Protein AF-A0A1G9GNZ3-F1 (afdb_monomer_lite)

Foldseek 3Di:
DDDDDDDDDDDDDPVVVVVVVVVVVVVVVCQCVFFACPPPDQAEQVRLFGQVLLCLQDPDGAHKYWDDHWDADPVALQFIKTKIWGDHPDPPDDIWIKIKGKDFDQLCPCCDPDPDDHNLQWWAAQDQFGKIFHQFKIKTWADPLCADLQFTMMMMMGGDGRGDRQSVQQRRQSSSQSSCVSRVRHDPDRRDRHPDTDHRFDKDQDDDCDALNFHPQAAPCSPPSRPWIKRWDDDRVFKTWMDTPQFKIKIKGLPVRSVSRNCSHPQFAFEPDALNFGWTGNYLAWTWGQQPNGTMTIHMDGGPVLVVCPPPPRRDDPSVSSSSCCVRVSVVVRRDRD

Radius of gyration: 26.98 Å; chains: 1; bounding box: 54×52×106 Å

Organism: NCBI:txid417292

Secondary structure (DSSP, 8-state):
----------PPPHHHHHHHHHHHHHHHHHHHHHHSSTTS-SEEGGGTEEHHHHHTT-SS--EEEESS--EE-SS-TT-EEEEEEEE--STTPPPEEEEEEEEE--TTGGGSBTTBS-GGG-EE--SSS-EEE-SSEEEEEPPGGG-BTTB-EEEEEEPPTT--HHHHHHHHHHHHHHHHHHTT---SS-----S--PPPPPPEE--TTEETTEET---TT-TTGGG-EEEE----SSEEEEEETTTEEEEEE--HHHHHHHHTSTT-EEEEEETTEEEEEEETTEEEEEETTEEEEEEEEE-HHHHHHTTSTTPPPHHHHHHHHHHHHHHHTT----

Sequence (338 aa):
MTNSSGRPRRRPGPKIIAPALAVVIAAVGAHLWLNTNLFAKDSVCGGMVPTASADAVFTASGRVTDGVALDASSSDRLDFTCTVDSSSFLPGSETESLRISADRERGDVAFMEGRWPSPARMSYFADGATGAVGADHGWVLLPEACTTQDGPAIVEAYAPEGSDPKKVARLLTEVANKAAQQADCASGKALTAPDSLVAAPKPQPVTGDEICGLQGLRFPGQKGQSKISEWIQDRSEHTWSCEVEEHAVFSVTQEPHLIAAMQASPAYEPQPQVAGHKVSGFDSQHVVADCSGTPTYFSMEIGQKYHDAMGQPGTPRSNAMFENFVDVAGQRFGCASR

Structure (mmCIF, N/CA/C/O backbone):
data_AF-A0A1G9GNZ3-F1
#
_entry.id   AF-A0A1G9GNZ3-F1
#
loop_
_atom_site.group_PDB
_atom_site.id
_atom_site.type_symbol
_atom_site.label_atom_id
_atom_site.label_alt_id
_atom_site.label_comp_id
_atom_site.label_asym_id
_atom_site.label_entity_id
_atom_site.label_seq_id
_atom_site.pdbx_PDB_ins_code
_atom_site.Cartn_x
_atom_site.Cartn_y
_atom_site.Cartn_z
_atom_site.occupancy
_atom_site.B_iso_or_equiv
_atom_site.auth_seq_id
_atom_site.auth_comp_id
_atom_site.auth_asym_id
_atom_site.auth_atom_id
_atom_site.pdbx_PDB_model_num
ATOM 1 N N . MET A 1 1 ? 0.477 30.552 -78.010 1.00 42.50 1 MET A N 1
ATOM 2 C CA . MET A 1 1 ? 1.659 29.668 -78.097 1.00 42.50 1 MET A CA 1
ATOM 3 C C . MET A 1 1 ? 2.659 30.111 -77.038 1.00 42.50 1 MET A C 1
ATOM 5 O O . MET A 1 1 ? 3.333 31.110 -77.234 1.00 42.50 1 MET A O 1
ATOM 9 N N . THR A 1 2 ? 2.698 29.434 -75.892 1.00 45.00 2 THR A N 1
ATOM 10 C CA . THR A 1 2 ? 3.656 29.674 -74.800 1.00 45.00 2 THR A CA 1
ATOM 11 C C . THR A 1 2 ? 4.430 28.377 -74.579 1.00 45.00 2 THR A C 1
ATOM 13 O O . THR A 1 2 ? 3.876 27.384 -74.118 1.00 45.00 2 THR A O 1
ATOM 16 N N . ASN A 1 3 ? 5.699 28.363 -74.992 1.00 47.69 3 ASN A N 1
ATOM 17 C CA . ASN A 1 3 ? 6.583 27.206 -74.854 1.00 47.69 3 ASN A CA 1
ATOM 18 C C . ASN A 1 3 ? 7.125 27.135 -73.422 1.00 47.69 3 ASN A C 1
ATOM 20 O O . ASN A 1 3 ? 7.942 27.960 -73.019 1.00 47.69 3 ASN A O 1
ATOM 24 N N . SER A 1 4 ? 6.679 26.125 -72.675 1.00 49.72 4 SER A N 1
ATOM 25 C CA . SER A 1 4 ? 7.225 25.772 -71.364 1.00 49.72 4 SER A CA 1
ATOM 26 C C . SER A 1 4 ? 8.541 25.010 -71.545 1.00 49.72 4 SER A C 1
ATOM 28 O O . SER A 1 4 ? 8.555 23.873 -72.015 1.00 49.72 4 SER A O 1
ATOM 30 N N . SER A 1 5 ? 9.662 25.633 -71.188 1.00 56.72 5 SER A N 1
ATOM 31 C CA . SER A 1 5 ? 10.991 25.020 -71.199 1.00 56.72 5 SER A CA 1
ATOM 32 C C . SER A 1 5 ? 11.196 24.147 -69.954 1.00 56.72 5 SER A C 1
ATOM 34 O O . SER A 1 5 ? 11.491 24.619 -68.857 1.00 56.72 5 SER A O 1
ATOM 36 N N . GLY A 1 6 ? 11.040 22.832 -70.117 1.00 52.81 6 GLY A N 1
ATOM 37 C CA . GLY A 1 6 ? 11.357 21.851 -69.079 1.00 52.81 6 GLY A CA 1
ATOM 38 C C . GLY A 1 6 ? 12.869 21.730 -68.866 1.00 52.81 6 GLY A C 1
ATOM 39 O O . GLY A 1 6 ? 13.579 21.205 -69.720 1.00 52.81 6 GLY A O 1
ATOM 40 N N . ARG A 1 7 ? 13.380 22.193 -67.717 1.00 60.00 7 ARG A N 1
ATOM 41 C CA . ARG A 1 7 ? 14.764 21.916 -67.291 1.00 60.00 7 ARG A CA 1
ATOM 42 C C . ARG A 1 7 ? 14.920 20.425 -66.945 1.00 60.00 7 ARG A C 1
ATOM 44 O O . ARG A 1 7 ? 14.124 19.911 -66.157 1.00 60.00 7 ARG A O 1
ATOM 51 N N . PRO A 1 8 ? 15.958 19.731 -67.446 1.00 54.12 8 PRO A N 1
ATOM 52 C CA . PRO A 1 8 ? 16.208 18.339 -67.093 1.00 54.12 8 PRO A CA 1
ATOM 53 C C . PRO A 1 8 ? 16.628 18.244 -65.619 1.00 54.12 8 PRO A C 1
ATOM 55 O O . PRO A 1 8 ? 17.669 18.768 -65.218 1.00 54.12 8 PRO A O 1
ATOM 58 N N . ARG A 1 9 ? 15.820 17.564 -64.795 1.00 57.47 9 ARG A N 1
ATOM 59 C CA . ARG A 1 9 ? 16.192 17.194 -63.421 1.00 57.47 9 ARG A CA 1
ATOM 60 C C . ARG A 1 9 ? 17.386 16.235 -63.482 1.00 57.47 9 ARG A C 1
ATOM 62 O O . ARG A 1 9 ? 17.218 15.053 -63.778 1.00 57.47 9 ARG A O 1
ATOM 69 N N . ARG A 1 10 ? 18.595 16.738 -63.205 1.00 59.00 10 ARG A N 1
ATOM 70 C CA . ARG A 1 10 ? 19.780 15.903 -62.956 1.00 59.00 10 ARG A CA 1
ATOM 71 C C . ARG A 1 10 ? 19.470 14.979 -61.778 1.00 59.00 10 ARG A C 1
ATOM 73 O O . ARG A 1 10 ? 19.290 15.451 -60.659 1.00 59.00 10 ARG A O 1
ATOM 80 N N . ARG A 1 11 ? 19.384 13.673 -62.036 1.00 57.75 11 ARG A N 1
ATOM 81 C CA . ARG A 1 11 ? 19.283 12.666 -60.975 1.00 57.75 11 ARG A CA 1
ATOM 82 C C . ARG A 1 11 ? 20.589 12.695 -60.168 1.00 57.75 11 ARG A C 1
ATOM 84 O O . ARG A 1 11 ? 21.655 12.649 -60.787 1.00 57.75 11 ARG A O 1
ATOM 91 N N . PRO A 1 12 ? 20.540 12.809 -58.831 1.00 56.34 12 PRO A N 1
ATOM 92 C CA . PRO A 1 12 ? 21.742 12.746 -58.012 1.00 56.34 12 PRO A CA 1
ATOM 93 C C . PRO A 1 12 ? 22.428 11.393 -58.230 1.00 56.34 12 PRO A C 1
ATOM 95 O O . PRO A 1 12 ? 21.781 10.347 -58.228 1.00 56.34 12 PRO A O 1
ATOM 98 N N . GLY A 1 13 ? 23.737 11.421 -58.483 1.00 55.12 13 GLY A N 1
ATOM 99 C CA . GLY A 1 13 ? 24.521 10.205 -58.672 1.00 55.12 13 GLY A CA 1
ATOM 100 C C . GLY A 1 13 ? 24.608 9.381 -57.377 1.00 55.12 13 GLY A C 1
ATOM 101 O O . GLY A 1 13 ? 24.533 9.949 -56.284 1.00 55.12 13 GLY A O 1
ATOM 102 N N . PRO A 1 14 ? 24.837 8.059 -57.471 1.00 62.28 14 PRO A N 1
ATOM 103 C CA . PRO A 1 14 ? 24.849 7.136 -56.327 1.00 62.28 14 PRO A CA 1
ATOM 104 C C . PRO A 1 14 ? 25.851 7.510 -55.216 1.00 62.28 14 PRO A C 1
ATOM 106 O O . PRO A 1 14 ? 25.668 7.119 -54.068 1.00 62.28 14 PRO A O 1
ATOM 109 N N . LYS A 1 15 ? 26.860 8.339 -55.522 1.00 64.62 15 LYS A N 1
ATOM 110 C CA . LYS A 1 15 ? 27.851 8.847 -54.557 1.00 64.62 15 LYS A CA 1
ATOM 111 C C . LYS A 1 15 ? 27.283 9.818 -53.507 1.00 64.62 15 LYS A C 1
ATOM 113 O O . LYS A 1 15 ? 27.903 9.985 -52.468 1.00 64.62 15 LYS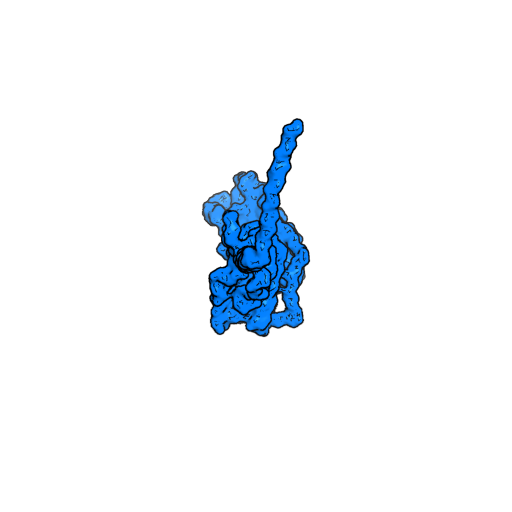 A O 1
ATOM 118 N N . ILE A 1 16 ? 26.132 10.448 -53.761 1.00 67.44 16 ILE A N 1
ATOM 119 C CA . ILE A 1 16 ? 25.475 11.372 -52.809 1.00 67.44 16 ILE A CA 1
ATOM 120 C C . ILE A 1 16 ? 24.407 10.644 -51.980 1.00 67.44 16 ILE A C 1
ATOM 122 O O . ILE A 1 16 ? 24.144 11.005 -50.837 1.00 67.44 16 ILE A O 1
ATOM 126 N N . ILE A 1 17 ? 23.820 9.582 -52.534 1.00 73.25 17 ILE A N 1
ATOM 127 C CA . ILE A 1 17 ? 22.711 8.851 -51.909 1.00 73.25 17 ILE A CA 1
ATOM 128 C C . ILE A 1 17 ? 23.196 8.046 -50.694 1.00 73.25 17 ILE A C 1
ATOM 130 O O . ILE A 1 17 ? 22.550 8.068 -49.652 1.00 73.25 17 ILE A O 1
ATOM 134 N N . ALA A 1 18 ? 24.351 7.383 -50.800 1.00 75.69 18 ALA A N 1
ATOM 135 C CA . ALA A 1 18 ? 24.897 6.551 -49.726 1.00 75.69 18 ALA A CA 1
ATOM 136 C C . ALA A 1 18 ? 25.193 7.306 -48.405 1.00 75.69 18 ALA A C 1
ATOM 138 O O . ALA A 1 18 ? 24.704 6.860 -47.367 1.00 75.69 18 ALA A O 1
ATOM 139 N N . PRO A 1 19 ? 25.928 8.441 -48.385 1.00 79.69 19 PRO A N 1
ATOM 140 C CA . PRO A 1 19 ? 26.195 9.159 -47.135 1.00 79.69 19 PRO A CA 1
ATOM 141 C C . PRO A 1 19 ? 24.929 9.778 -46.532 1.00 79.69 19 PRO A C 1
ATOM 143 O O . PRO A 1 19 ? 24.764 9.759 -45.317 1.00 79.69 19 PRO A O 1
ATOM 146 N N . ALA A 1 20 ? 24.005 10.273 -47.364 1.00 81.88 20 ALA A N 1
ATOM 147 C CA . ALA A 1 20 ? 22.730 10.802 -46.887 1.00 81.88 20 ALA A CA 1
ATOM 148 C C . ALA A 1 20 ? 21.889 9.713 -46.199 1.00 81.88 20 ALA A C 1
ATOM 150 O O . ALA A 1 20 ? 21.352 9.943 -45.119 1.00 81.88 20 ALA A O 1
ATOM 151 N N . LEU A 1 21 ? 21.831 8.511 -46.781 1.00 88.12 21 LEU A N 1
ATOM 152 C CA . LEU A 1 21 ? 21.140 7.373 -46.178 1.00 88.12 21 LEU A CA 1
ATOM 153 C C . LEU A 1 21 ? 21.786 6.948 -44.851 1.00 88.12 21 LEU A C 1
ATOM 155 O O . LEU A 1 21 ? 21.071 6.695 -43.887 1.00 88.12 21 LEU A O 1
ATOM 159 N N . ALA A 1 22 ? 23.120 6.916 -44.778 1.00 88.12 22 ALA A N 1
ATOM 160 C CA . ALA A 1 22 ? 23.834 6.584 -43.546 1.00 88.12 22 ALA A CA 1
ATOM 161 C C . ALA A 1 22 ? 23.526 7.575 -42.411 1.00 88.12 22 ALA A C 1
ATOM 163 O O . ALA A 1 22 ? 23.278 7.154 -41.284 1.00 88.12 22 ALA A O 1
ATOM 164 N N . VAL A 1 23 ? 23.473 8.878 -42.711 1.00 90.00 23 VAL A N 1
ATOM 165 C CA . VAL A 1 23 ? 23.092 9.910 -41.733 1.00 90.00 23 VAL A CA 1
ATOM 166 C C . VAL A 1 23 ? 21.649 9.729 -41.271 1.00 90.00 23 VAL A C 1
ATOM 168 O O . VAL A 1 23 ? 21.388 9.811 -40.076 1.00 90.00 23 VAL A O 1
ATOM 171 N N . VAL A 1 24 ? 20.716 9.440 -42.184 1.00 89.62 24 VAL A N 1
ATOM 172 C CA . VAL A 1 24 ? 19.313 9.183 -41.820 1.00 89.62 24 VAL A CA 1
ATOM 173 C C . VAL A 1 24 ? 19.199 7.958 -40.912 1.00 89.62 24 VAL A C 1
ATOM 175 O O . VAL A 1 24 ? 18.524 8.029 -39.892 1.00 89.62 24 VAL A O 1
ATOM 178 N N . ILE A 1 25 ? 19.893 6.860 -41.226 1.00 91.56 25 ILE A N 1
ATOM 179 C CA . ILE A 1 25 ? 19.897 5.652 -40.388 1.00 91.56 25 ILE A CA 1
ATOM 180 C C . ILE A 1 25 ? 20.493 5.949 -39.008 1.00 91.56 25 ILE A C 1
ATOM 182 O O . ILE A 1 25 ? 19.917 5.541 -38.005 1.00 91.56 25 ILE A O 1
ATOM 186 N N . ALA A 1 26 ? 21.604 6.687 -38.940 1.00 89.88 26 ALA A N 1
ATOM 187 C CA . ALA A 1 26 ? 22.215 7.074 -37.671 1.00 89.88 26 ALA A CA 1
ATOM 188 C C . ALA A 1 26 ? 21.291 7.980 -36.842 1.00 89.88 26 ALA A C 1
ATOM 190 O O . ALA A 1 26 ? 21.164 7.780 -35.639 1.00 89.88 26 ALA A O 1
ATOM 191 N N . ALA A 1 27 ? 20.607 8.933 -37.480 1.00 88.44 27 ALA A N 1
ATOM 192 C CA . ALA A 1 27 ? 19.661 9.822 -36.815 1.00 88.44 27 ALA A CA 1
ATOM 193 C C . ALA A 1 27 ? 18.430 9.065 -36.294 1.00 88.44 27 ALA A C 1
ATOM 195 O O . ALA A 1 27 ? 18.029 9.273 -35.153 1.00 88.44 27 ALA A O 1
ATOM 196 N N . VAL A 1 28 ? 17.864 8.150 -37.089 1.00 88.81 28 VAL A N 1
ATOM 197 C CA . VAL A 1 28 ? 16.753 7.286 -36.659 1.00 88.81 28 VAL A CA 1
ATOM 198 C C . VAL A 1 28 ? 17.202 6.349 -35.540 1.00 88.81 28 VAL A C 1
ATOM 200 O O . VAL A 1 28 ? 16.499 6.216 -34.547 1.00 88.81 28 VAL A O 1
ATOM 203 N N . GLY A 1 29 ? 18.385 5.745 -35.656 1.00 87.31 29 GLY A N 1
ATOM 204 C CA . GLY A 1 29 ? 18.953 4.883 -34.622 1.00 87.31 29 GLY A CA 1
ATOM 205 C C . GLY A 1 29 ? 19.183 5.627 -33.308 1.00 87.31 29 GLY A C 1
ATOM 206 O O . GLY A 1 29 ? 18.779 5.138 -32.259 1.00 87.31 29 GLY A O 1
ATOM 207 N N . ALA A 1 30 ? 19.751 6.835 -33.364 1.00 87.56 30 ALA A N 1
ATOM 208 C CA . ALA A 1 30 ? 19.915 7.696 -32.197 1.00 87.56 30 ALA A CA 1
ATOM 209 C C . ALA A 1 30 ? 18.562 8.108 -31.606 1.00 87.56 30 ALA A C 1
ATOM 211 O O . ALA A 1 30 ? 18.389 8.061 -30.395 1.00 87.56 30 ALA A O 1
ATOM 212 N N . HIS A 1 31 ? 17.582 8.454 -32.444 1.00 86.62 31 HIS A N 1
ATOM 213 C CA . HIS A 1 31 ? 16.241 8.797 -31.984 1.00 86.62 31 HIS A CA 1
ATOM 214 C C . HIS A 1 31 ? 15.562 7.618 -31.273 1.00 86.62 31 HIS A C 1
ATOM 216 O O . HIS A 1 31 ? 15.066 7.788 -30.164 1.00 86.62 31 HIS A O 1
ATOM 222 N N . LEU A 1 32 ? 15.602 6.417 -31.855 1.00 88.50 32 LEU A N 1
ATOM 223 C CA . LEU A 1 32 ? 15.064 5.210 -31.225 1.00 88.50 32 LEU A CA 1
ATOM 224 C C . LEU A 1 32 ? 15.811 4.875 -29.932 1.00 88.50 32 LEU A C 1
ATOM 226 O O . LEU A 1 32 ? 15.182 4.562 -28.930 1.00 88.50 32 LEU A O 1
ATOM 230 N N . TRP A 1 33 ? 17.138 4.980 -29.921 1.00 86.12 33 TRP A N 1
ATOM 231 C CA . TRP A 1 33 ? 17.938 4.689 -28.733 1.00 86.12 33 TRP A CA 1
ATOM 232 C C . TRP A 1 33 ? 17.686 5.666 -27.581 1.00 86.12 33 TRP A C 1
ATOM 234 O O . TRP A 1 33 ? 17.647 5.246 -26.430 1.00 86.12 33 TRP A O 1
ATOM 244 N N . LEU A 1 34 ? 17.515 6.955 -27.881 1.00 87.19 34 LEU A N 1
ATOM 245 C CA . LEU A 1 34 ? 17.346 8.002 -26.872 1.00 87.19 34 LEU A CA 1
ATOM 246 C C . LEU A 1 34 ? 15.914 8.126 -26.344 1.00 87.19 34 LEU A C 1
ATOM 248 O O . LEU A 1 34 ? 15.735 8.701 -25.279 1.00 87.19 34 LEU A O 1
ATOM 252 N N . ASN A 1 35 ? 14.911 7.630 -27.075 1.00 87.44 35 ASN A N 1
ATOM 253 C CA . ASN A 1 35 ? 13.497 7.838 -26.734 1.00 87.44 35 ASN A CA 1
ATOM 254 C C . ASN A 1 35 ? 12.713 6.530 -26.535 1.00 87.44 35 ASN A C 1
ATOM 256 O O . ASN A 1 35 ? 11.522 6.586 -26.252 1.00 87.44 35 ASN A O 1
ATOM 260 N N . THR A 1 36 ? 13.336 5.359 -26.722 1.00 89.19 36 THR A N 1
ATOM 261 C CA . THR A 1 36 ? 12.662 4.057 -26.585 1.00 89.19 36 THR A CA 1
ATOM 262 C C . THR A 1 36 ? 13.545 3.022 -25.893 1.00 89.19 36 THR A C 1
ATOM 264 O O . THR A 1 36 ? 14.770 3.151 -25.837 1.00 89.19 36 THR A O 1
ATOM 267 N N . ASN A 1 37 ? 12.922 1.929 -25.452 1.00 90.50 37 ASN A N 1
ATOM 268 C CA . ASN A 1 37 ? 13.595 0.804 -24.803 1.00 90.50 37 ASN A CA 1
ATOM 269 C C . ASN A 1 37 ? 14.187 -0.236 -25.780 1.00 90.50 37 ASN A C 1
ATOM 271 O O . ASN A 1 37 ? 14.619 -1.296 -25.341 1.00 90.50 37 ASN A O 1
ATOM 275 N N . LEU A 1 38 ? 14.268 0.044 -27.092 1.00 88.19 38 LEU A N 1
ATOM 276 C CA . LEU A 1 38 ? 14.691 -0.936 -28.116 1.00 88.19 38 LEU A CA 1
ATOM 277 C C . LEU A 1 38 ? 16.097 -1.531 -27.890 1.00 88.19 38 LEU A C 1
ATOM 279 O O . LEU A 1 38 ? 16.371 -2.650 -28.314 1.00 88.19 38 LEU A O 1
ATOM 283 N N . PHE A 1 39 ? 16.984 -0.788 -27.227 1.00 85.94 39 PHE A N 1
ATOM 284 C CA . PHE A 1 39 ? 18.328 -1.245 -26.848 1.00 85.94 39 PHE A CA 1
ATOM 285 C C . PHE A 1 39 ? 18.600 -1.042 -25.351 1.00 85.94 39 PHE A C 1
ATOM 287 O O . PHE A 1 39 ? 19.753 -0.889 -24.934 1.00 85.94 39 PHE A O 1
ATOM 294 N N . ALA A 1 40 ? 17.540 -0.940 -24.548 1.00 88.62 40 ALA A N 1
ATOM 295 C CA . ALA A 1 40 ? 17.668 -0.918 -23.100 1.00 88.62 40 ALA A CA 1
ATOM 296 C C . ALA A 1 40 ? 17.993 -2.326 -22.583 1.00 88.62 40 ALA A C 1
ATOM 298 O O . ALA A 1 40 ? 17.855 -3.321 -23.294 1.00 88.62 40 ALA A O 1
ATOM 299 N N . LYS A 1 41 ? 18.458 -2.407 -21.335 1.00 92.75 41 LYS A N 1
ATOM 300 C CA . LYS A 1 41 ? 18.520 -3.691 -20.633 1.00 92.75 41 LYS A CA 1
ATOM 301 C C . LYS A 1 41 ? 17.089 -4.191 -20.404 1.00 92.75 41 LYS A C 1
ATOM 303 O O . LYS A 1 41 ? 16.184 -3.376 -20.236 1.00 92.75 41 LYS A O 1
ATOM 308 N N . ASP A 1 42 ? 16.905 -5.503 -20.295 1.00 95.38 42 ASP A N 1
ATOM 309 C CA . ASP A 1 42 ? 15.598 -6.104 -19.973 1.00 95.38 42 ASP A CA 1
ATOM 310 C C . ASP A 1 42 ? 15.139 -5.812 -18.532 1.00 95.38 42 ASP A C 1
ATOM 312 O O . ASP A 1 42 ? 13.964 -5.965 -18.197 1.00 95.38 42 ASP A O 1
ATOM 316 N N . SER A 1 43 ? 16.065 -5.370 -17.678 1.00 95.44 43 SER A N 1
ATOM 317 C CA . SER A 1 43 ? 15.812 -5.001 -16.288 1.00 95.44 43 SER A CA 1
ATOM 318 C C . SER A 1 43 ? 16.718 -3.863 -15.813 1.00 95.44 43 SER A C 1
ATOM 320 O O . SER A 1 43 ? 17.876 -3.761 -16.237 1.00 95.44 43 SER A O 1
ATOM 322 N N . VAL A 1 44 ? 16.210 -3.095 -14.856 1.00 95.31 44 VAL A N 1
ATOM 323 C CA . VAL A 1 44 ? 16.890 -2.038 -14.091 1.00 95.31 44 VAL A CA 1
ATOM 324 C C . VAL A 1 44 ? 16.947 -2.427 -12.603 1.00 95.31 44 VAL A C 1
ATOM 326 O O . VAL A 1 44 ? 16.536 -3.531 -12.225 1.00 95.31 44 VAL A O 1
ATOM 329 N N . CYS A 1 45 ? 17.520 -1.576 -11.753 1.00 94.12 45 CYS A N 1
ATOM 330 C CA . CYS A 1 45 ? 17.672 -1.784 -10.311 1.00 94.12 45 CYS A CA 1
ATOM 331 C C . CYS A 1 45 ? 18.387 -3.094 -9.963 1.00 94.12 45 CYS A C 1
ATOM 333 O O . CYS A 1 45 ? 17.884 -3.915 -9.199 1.00 94.12 45 CYS A O 1
ATOM 335 N N . GLY A 1 46 ? 19.532 -3.353 -10.601 1.00 90.00 46 GLY A N 1
ATOM 336 C CA . GLY A 1 46 ? 20.295 -4.585 -10.365 1.00 90.00 46 GLY A CA 1
ATOM 337 C C . GLY A 1 46 ? 19.580 -5.874 -10.796 1.00 90.00 46 GLY A C 1
ATOM 338 O O . GLY A 1 46 ? 20.006 -6.954 -10.403 1.00 90.00 46 GLY A O 1
ATOM 339 N N . GLY A 1 47 ? 18.524 -5.783 -11.613 1.00 92.81 47 GLY A N 1
ATOM 340 C CA . GLY A 1 47 ? 17.744 -6.939 -12.068 1.00 92.81 47 GLY A CA 1
ATOM 341 C C . GLY A 1 47 ? 16.420 -7.150 -11.332 1.00 92.81 47 GLY A C 1
ATOM 342 O O . GLY A 1 47 ? 15.677 -8.067 -11.686 1.00 92.81 47 GLY A O 1
ATOM 343 N N . MET A 1 48 ? 16.113 -6.306 -10.343 1.00 94.00 48 MET A N 1
ATOM 344 C CA . MET A 1 48 ? 14.889 -6.401 -9.541 1.00 94.00 48 MET A CA 1
ATOM 345 C C . MET A 1 48 ? 13.648 -5.954 -10.307 1.00 94.00 48 MET A C 1
ATOM 347 O O . MET A 1 48 ? 12.563 -6.487 -10.090 1.00 94.00 48 MET A O 1
ATOM 351 N N . VAL A 1 49 ? 13.811 -4.993 -11.217 1.00 96.69 49 VAL A N 1
ATOM 352 C CA . VAL A 1 49 ? 12.698 -4.324 -11.886 1.00 96.69 49 VAL A CA 1
ATOM 353 C C . VAL A 1 49 ? 12.755 -4.613 -13.384 1.00 96.69 49 VAL A C 1
ATOM 355 O O . VAL A 1 49 ? 13.679 -4.145 -14.054 1.00 96.69 49 VAL A O 1
ATOM 358 N N . PRO A 1 50 ? 11.797 -5.370 -13.947 1.00 96.88 50 PRO A N 1
ATOM 359 C CA . PRO A 1 50 ? 11.707 -5.547 -15.391 1.00 96.88 50 PRO A CA 1
ATOM 360 C C . PRO A 1 50 ? 11.445 -4.207 -16.087 1.00 96.88 50 PRO A C 1
ATOM 362 O O . PRO A 1 50 ? 10.523 -3.477 -15.722 1.00 96.88 50 PRO A O 1
ATOM 365 N N . THR A 1 51 ? 12.219 -3.897 -17.127 1.00 96.69 51 THR A N 1
ATOM 366 C CA . THR A 1 51 ? 12.127 -2.621 -17.857 1.00 96.69 51 THR A CA 1
ATOM 367 C C . THR A 1 51 ? 10.738 -2.417 -18.454 1.00 96.69 51 THR A C 1
ATOM 369 O O . THR A 1 51 ? 10.190 -1.326 -18.369 1.00 96.69 51 THR A O 1
ATOM 372 N N . ALA A 1 52 ? 10.133 -3.478 -18.998 1.00 96.50 52 ALA A N 1
ATOM 373 C CA . ALA A 1 52 ? 8.781 -3.427 -19.559 1.00 96.50 52 ALA A CA 1
ATOM 374 C C . ALA A 1 52 ? 7.698 -3.136 -18.504 1.00 96.50 52 ALA A C 1
ATOM 376 O O . ALA A 1 52 ? 6.683 -2.518 -18.819 1.00 96.50 52 ALA A O 1
ATOM 377 N N . SER A 1 53 ? 7.903 -3.575 -17.261 1.00 97.25 53 SER A N 1
ATOM 378 C CA . SER A 1 53 ? 6.957 -3.349 -16.165 1.00 97.25 53 SER A CA 1
ATOM 379 C C . SER A 1 53 ? 7.076 -1.932 -15.616 1.00 97.25 53 SER A C 1
ATOM 381 O O . SER A 1 53 ? 6.052 -1.313 -15.348 1.00 97.25 53 SER A O 1
ATOM 383 N N . ALA A 1 54 ? 8.296 -1.391 -15.528 1.00 97.25 54 ALA A N 1
ATOM 384 C CA . ALA A 1 54 ? 8.509 0.021 -15.217 1.00 97.25 54 ALA A CA 1
ATOM 385 C C . ALA A 1 54 ? 7.944 0.940 -16.316 1.00 97.25 54 ALA A C 1
ATOM 387 O O . ALA A 1 54 ? 7.183 1.850 -16.011 1.00 97.25 54 ALA A O 1
ATOM 388 N N . ASP A 1 55 ? 8.235 0.654 -17.592 1.00 97.19 55 ASP A N 1
ATOM 389 C CA . ASP A 1 55 ? 7.709 1.393 -18.755 1.00 97.19 55 ASP A CA 1
ATOM 390 C C . ASP A 1 55 ? 6.177 1.478 -18.748 1.00 97.19 55 ASP A C 1
ATOM 392 O O . ASP A 1 55 ? 5.603 2.514 -19.059 1.00 97.19 55 ASP A O 1
ATOM 396 N N . ALA A 1 56 ? 5.505 0.401 -18.335 1.00 96.81 56 ALA A N 1
ATOM 397 C CA . ALA A 1 56 ? 4.050 0.350 -18.276 1.00 96.81 56 ALA A CA 1
ATOM 398 C C . ALA A 1 56 ? 3.426 1.153 -17.120 1.00 96.81 56 ALA A C 1
ATOM 400 O O . ALA A 1 56 ? 2.204 1.315 -17.116 1.00 96.81 56 ALA A O 1
ATOM 401 N N . VAL A 1 57 ? 4.218 1.578 -16.132 1.00 97.38 57 VAL A N 1
ATOM 402 C CA . VAL A 1 57 ? 3.762 2.422 -15.016 1.00 97.38 57 VAL A CA 1
ATOM 403 C C . VAL A 1 57 ? 3.841 3.902 -15.383 1.00 97.38 57 VAL A C 1
ATOM 405 O O . VAL A 1 57 ? 2.939 4.650 -15.021 1.00 97.38 57 VAL A O 1
ATOM 408 N N . PHE A 1 58 ? 4.869 4.305 -16.131 1.00 96.94 58 PHE A N 1
ATOM 409 C CA . PHE A 1 58 ? 5.038 5.683 -16.587 1.00 96.94 58 PHE A CA 1
ATOM 410 C C . PHE A 1 58 ? 3.871 6.149 -17.466 1.00 96.94 58 PHE A C 1
ATOM 412 O O . PHE A 1 58 ? 3.330 5.392 -18.277 1.00 96.94 58 PHE A O 1
ATOM 419 N N . THR A 1 59 ? 3.482 7.416 -17.313 1.00 94.19 59 THR A N 1
ATOM 420 C CA . THR A 1 59 ? 2.404 8.008 -18.120 1.00 94.19 59 THR A CA 1
ATOM 421 C C . THR A 1 59 ? 2.939 8.520 -19.453 1.00 94.19 59 THR A C 1
ATOM 423 O O . THR A 1 59 ? 2.236 8.498 -20.471 1.00 94.19 59 THR A O 1
ATOM 426 N N . ALA A 1 60 ? 4.209 8.929 -19.464 1.00 91.38 60 ALA A N 1
ATOM 427 C CA . ALA A 1 60 ? 4.917 9.375 -20.646 1.00 91.38 60 ALA A CA 1
ATOM 428 C C . ALA A 1 60 ? 5.814 8.268 -21.216 1.00 91.38 60 ALA A C 1
ATOM 430 O O . ALA A 1 60 ? 6.547 7.579 -20.506 1.00 91.38 60 ALA A O 1
ATOM 431 N N . SER A 1 61 ? 5.815 8.144 -22.545 1.00 88.31 61 SER A N 1
ATOM 432 C CA . SER A 1 61 ? 6.764 7.273 -23.234 1.00 88.31 61 SER A CA 1
ATOM 433 C C . SER A 1 61 ? 8.178 7.836 -23.128 1.00 88.31 61 SER A C 1
ATOM 435 O O . SER A 1 61 ? 8.408 9.001 -23.475 1.00 88.31 61 SER A O 1
ATOM 437 N N . GLY A 1 62 ? 9.133 6.990 -22.768 1.00 91.94 62 GLY A N 1
ATOM 438 C CA . GLY A 1 62 ? 10.531 7.371 -22.695 1.00 91.94 62 GLY A CA 1
ATOM 439 C C . GLY A 1 62 ? 11.453 6.166 -22.651 1.00 91.94 62 GLY A C 1
ATOM 440 O O . GLY A 1 62 ? 11.044 5.008 -22.736 1.00 91.94 62 GLY A O 1
ATOM 441 N N . ARG A 1 63 ? 12.744 6.455 -22.551 1.00 93.81 63 ARG A N 1
ATOM 442 C CA . ARG A 1 63 ? 13.756 5.457 -22.253 1.00 93.81 63 ARG A CA 1
ATOM 443 C C . ARG A 1 63 ? 13.813 5.254 -20.745 1.00 93.81 63 ARG A C 1
ATOM 445 O O . ARG A 1 63 ? 14.076 6.203 -20.009 1.00 93.81 63 ARG A O 1
ATOM 452 N N . VAL A 1 64 ? 13.650 4.004 -20.333 1.00 96.25 64 VAL A N 1
ATOM 453 C CA . VAL A 1 64 ? 13.748 3.562 -18.946 1.00 96.25 64 VAL A CA 1
ATOM 454 C C . VAL A 1 64 ? 15.209 3.303 -18.580 1.00 96.25 64 VAL A C 1
ATOM 456 O O . VAL A 1 64 ? 15.926 2.569 -19.273 1.00 96.25 64 VAL A O 1
ATOM 459 N N . THR A 1 65 ? 15.664 3.910 -17.488 1.00 94.12 65 THR A N 1
ATOM 460 C CA . THR A 1 65 ? 17.040 3.800 -16.984 1.00 94.12 65 THR A CA 1
ATOM 461 C C . THR A 1 65 ? 17.096 3.714 -15.462 1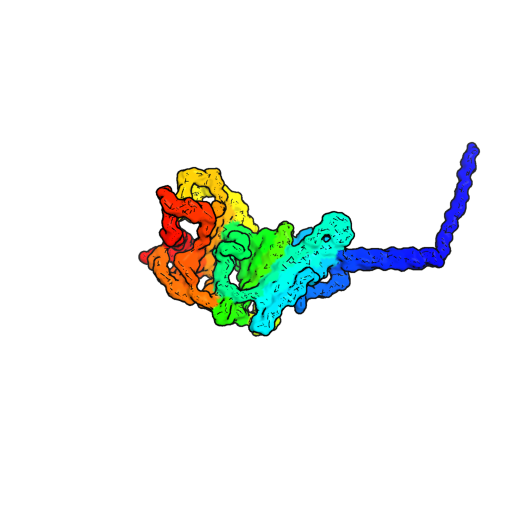.00 94.12 65 THR A C 1
ATOM 463 O O . THR A 1 65 ? 16.168 4.135 -14.777 1.00 94.12 65 THR A O 1
ATOM 466 N N . ASP A 1 66 ? 18.215 3.209 -14.934 1.00 91.19 66 ASP A N 1
ATOM 467 C CA . ASP A 1 66 ? 18.575 3.389 -13.524 1.00 91.19 66 ASP A CA 1
ATOM 468 C C . ASP A 1 66 ? 18.772 4.895 -13.259 1.00 91.19 66 ASP A C 1
ATOM 470 O O . ASP A 1 66 ? 19.654 5.504 -13.869 1.00 91.19 66 ASP A O 1
ATOM 474 N N . GLY A 1 67 ? 17.951 5.488 -12.391 1.00 81.00 67 GLY A N 1
ATOM 475 C CA . GLY A 1 67 ? 18.069 6.887 -11.978 1.00 81.00 67 GLY A CA 1
ATOM 476 C C . GLY A 1 67 ? 19.109 7.043 -10.873 1.00 81.00 67 GLY A C 1
ATOM 477 O O . GLY A 1 67 ? 20.249 7.450 -11.106 1.00 81.00 67 GLY A O 1
ATOM 478 N N . VAL A 1 68 ? 18.735 6.636 -9.658 1.00 79.69 68 VAL A N 1
ATOM 479 C CA . VAL A 1 68 ? 19.670 6.421 -8.544 1.00 79.69 68 VAL A CA 1
ATOM 480 C C . VAL A 1 68 ? 20.007 4.936 -8.502 1.00 79.69 68 VAL A C 1
ATOM 482 O O . VAL A 1 68 ? 19.112 4.093 -8.565 1.00 79.69 68 VAL A O 1
ATOM 485 N N . ALA A 1 69 ? 21.303 4.623 -8.427 1.00 77.00 69 ALA A N 1
ATOM 486 C CA . ALA A 1 69 ? 21.768 3.244 -8.348 1.00 77.00 69 ALA A CA 1
ATOM 487 C C . ALA A 1 69 ? 21.135 2.517 -7.154 1.00 77.00 69 ALA A C 1
ATOM 489 O O . ALA A 1 69 ? 20.877 3.135 -6.124 1.00 77.00 69 ALA A O 1
ATOM 490 N N . LEU A 1 70 ? 20.926 1.207 -7.310 1.00 84.56 70 LEU A N 1
ATOM 491 C CA . LEU A 1 70 ? 20.442 0.333 -6.246 1.00 84.56 70 LEU A CA 1
ATOM 492 C C . LEU A 1 70 ? 21.308 0.511 -4.993 1.00 84.56 70 LEU A C 1
ATOM 494 O O . LEU A 1 70 ? 22.490 0.158 -5.001 1.00 84.56 70 LEU A O 1
ATOM 498 N N . ASP A 1 71 ? 20.698 1.039 -3.942 1.00 87.06 71 ASP A N 1
ATOM 499 C CA . ASP A 1 71 ? 21.257 1.064 -2.601 1.00 87.06 71 ASP A CA 1
ATOM 500 C C . ASP A 1 71 ? 20.710 -0.161 -1.877 1.00 87.06 71 ASP A C 1
ATOM 502 O O . ASP A 1 71 ? 19.511 -0.234 -1.621 1.00 87.06 71 ASP A O 1
ATOM 506 N N . ALA A 1 72 ? 21.551 -1.171 -1.670 1.00 83.56 72 ALA A N 1
ATOM 507 C CA . ALA A 1 72 ? 21.159 -2.438 -1.065 1.00 83.56 72 ALA A CA 1
ATOM 508 C C . ALA A 1 72 ? 22.031 -2.729 0.150 1.00 83.56 72 ALA A C 1
ATOM 510 O O . ALA A 1 72 ? 23.262 -2.611 0.103 1.00 83.56 72 ALA A O 1
ATOM 511 N N . SER A 1 73 ? 21.391 -3.171 1.225 1.00 82.81 73 SER A N 1
ATOM 512 C CA . SER A 1 73 ? 22.078 -3.544 2.447 1.00 82.81 73 SER A CA 1
ATOM 513 C C . SER A 1 73 ? 22.832 -4.861 2.281 1.00 82.81 73 SER A C 1
ATOM 515 O O . SER A 1 73 ? 22.347 -5.845 1.724 1.00 82.81 73 SER A O 1
ATOM 517 N N . SER A 1 74 ? 24.058 -4.904 2.806 1.00 79.25 74 SER A N 1
ATOM 518 C CA . SER A 1 74 ? 24.834 -6.151 2.845 1.00 79.25 74 SER A CA 1
ATOM 519 C C . SER A 1 74 ? 24.373 -7.106 3.951 1.00 79.25 74 SER A C 1
ATOM 521 O O . SER A 1 74 ? 24.647 -8.304 3.865 1.00 79.25 74 SER A O 1
ATOM 523 N N . SER A 1 75 ? 23.690 -6.590 4.981 1.00 83.69 75 SER A N 1
ATOM 524 C CA . SER A 1 75 ? 23.199 -7.378 6.116 1.00 83.69 75 SER A CA 1
ATOM 525 C C . SER A 1 75 ? 21.799 -7.938 5.898 1.00 83.69 75 SER A C 1
ATOM 527 O O . SER A 1 75 ? 21.479 -8.967 6.487 1.00 83.69 75 SER A O 1
ATOM 529 N N . ASP A 1 76 ? 20.994 -7.307 5.043 1.00 88.75 76 ASP A N 1
ATOM 530 C CA . ASP A 1 76 ? 19.668 -7.798 4.682 1.00 88.75 76 ASP A CA 1
ATOM 531 C C . ASP A 1 76 ? 19.437 -7.675 3.176 1.00 88.75 76 ASP A C 1
ATOM 533 O O . ASP A 1 76 ? 19.395 -6.584 2.620 1.00 88.75 76 ASP A O 1
ATOM 537 N N . ARG A 1 77 ? 19.269 -8.817 2.504 1.00 89.25 77 ARG A N 1
ATOM 538 C CA . ARG A 1 77 ? 19.067 -8.862 1.048 1.00 89.25 77 ARG A CA 1
ATOM 539 C C . ARG A 1 77 ? 17.707 -8.316 0.608 1.00 89.25 77 ARG A C 1
ATOM 541 O O . ARG A 1 77 ? 17.504 -8.166 -0.596 1.00 89.25 77 ARG A O 1
ATOM 548 N N . LEU A 1 78 ? 16.792 -8.092 1.550 1.00 93.69 78 LEU A N 1
ATOM 549 C CA . LEU A 1 78 ? 15.493 -7.474 1.306 1.00 93.69 78 LEU A CA 1
ATOM 550 C C . LEU A 1 78 ? 15.496 -5.968 1.554 1.00 93.69 78 LEU A C 1
ATOM 552 O O . LEU A 1 78 ? 14.561 -5.330 1.105 1.00 93.69 78 LEU A O 1
ATOM 556 N N . ASP A 1 79 ? 16.521 -5.414 2.201 1.00 95.06 79 ASP A N 1
ATOM 557 C CA . ASP A 1 79 ? 16.646 -3.974 2.426 1.00 95.06 79 ASP A CA 1
ATOM 558 C C . ASP A 1 79 ? 17.312 -3.324 1.208 1.00 95.06 79 ASP A C 1
ATOM 560 O O . ASP A 1 79 ? 18.520 -3.475 0.972 1.00 95.06 79 ASP A O 1
ATOM 564 N N . PHE A 1 80 ? 16.499 -2.660 0.387 1.00 95.56 80 PHE A N 1
ATOM 565 C CA . PHE A 1 80 ? 16.985 -1.902 -0.754 1.00 95.56 80 PHE A CA 1
ATOM 566 C C . PHE A 1 80 ? 16.115 -0.697 -1.109 1.00 95.56 80 PHE A C 1
ATOM 568 O O . PHE A 1 80 ? 14.909 -0.668 -0.887 1.00 95.56 80 PHE A O 1
ATOM 575 N N . THR A 1 81 ? 16.723 0.284 -1.773 1.00 96.25 81 THR A N 1
ATOM 576 C CA . THR A 1 81 ? 16.036 1.377 -2.469 1.00 96.25 81 THR A CA 1
ATOM 577 C C . THR A 1 81 ? 16.618 1.552 -3.869 1.00 96.25 81 THR A C 1
ATOM 579 O O . THR A 1 81 ? 17.827 1.477 -4.083 1.00 96.25 81 THR A O 1
ATOM 582 N N . CYS A 1 82 ? 15.757 1.809 -4.847 1.00 95.69 82 CYS A N 1
ATOM 583 C CA . CYS A 1 82 ? 16.147 2.146 -6.207 1.00 95.69 82 CYS A CA 1
ATOM 584 C C . CYS A 1 82 ? 15.199 3.187 -6.808 1.00 95.69 82 CYS A C 1
ATOM 586 O O . CYS A 1 82 ? 14.008 3.209 -6.496 1.00 95.69 82 CYS A O 1
ATOM 588 N N . THR A 1 83 ? 15.720 4.008 -7.720 1.00 97.12 83 THR A N 1
ATOM 589 C CA . THR A 1 83 ? 14.907 4.900 -8.551 1.00 97.12 83 THR A CA 1
ATOM 590 C C . THR A 1 83 ? 15.069 4.519 -10.013 1.00 97.12 83 THR A C 1
ATOM 592 O O . THR A 1 83 ? 16.189 4.381 -10.505 1.00 97.12 83 THR A O 1
ATOM 595 N N . VAL A 1 84 ? 13.949 4.377 -10.708 1.00 97.06 84 VAL A N 1
ATOM 596 C CA . VAL A 1 84 ? 13.868 4.164 -12.150 1.00 97.06 84 VAL A CA 1
ATOM 597 C C . VAL A 1 84 ? 13.354 5.441 -12.791 1.00 97.06 84 VAL A C 1
ATOM 599 O O . VAL A 1 84 ? 12.338 5.968 -12.350 1.00 97.06 84 VAL A O 1
ATOM 602 N N . ASP A 1 85 ? 14.015 5.909 -13.843 1.00 96.88 85 ASP A N 1
ATOM 603 C CA . ASP A 1 85 ? 13.603 7.110 -14.571 1.00 96.88 85 ASP A CA 1
ATOM 604 C C . ASP A 1 85 ? 13.123 6.756 -15.978 1.00 96.88 85 ASP A C 1
ATOM 606 O O . ASP A 1 85 ? 13.736 5.920 -16.648 1.00 96.88 85 ASP A O 1
ATOM 610 N N . SER A 1 86 ? 12.076 7.437 -16.444 1.00 96.12 86 SER A N 1
ATOM 611 C CA . SER A 1 86 ? 11.668 7.490 -17.850 1.00 96.12 86 SER A CA 1
ATOM 612 C C . SER A 1 86 ? 11.977 8.872 -18.404 1.00 96.12 86 SER A C 1
ATOM 614 O O . SER A 1 86 ? 11.452 9.879 -17.931 1.00 96.12 86 SER A O 1
ATOM 616 N N . SER A 1 87 ? 12.860 8.935 -19.402 1.00 94.06 87 SER A N 1
ATOM 617 C CA . SER A 1 87 ? 13.293 10.197 -20.011 1.00 94.06 87 SER A CA 1
ATOM 618 C C . SER A 1 87 ? 13.158 10.185 -21.531 1.00 94.06 87 SER A C 1
ATOM 620 O O . SER A 1 87 ? 13.325 9.159 -22.191 1.00 94.06 87 SER A O 1
ATOM 622 N N . SER A 1 88 ? 12.866 11.349 -22.108 1.00 90.56 88 SER A N 1
ATOM 623 C CA . SER A 1 88 ? 12.754 11.556 -23.552 1.00 90.56 88 SER A CA 1
ATOM 624 C C . SER A 1 88 ? 13.491 12.837 -23.947 1.00 90.56 88 SER A C 1
ATOM 626 O O . SER A 1 88 ? 13.560 13.801 -23.187 1.00 90.56 88 SER A O 1
ATOM 628 N N . PHE A 1 89 ? 14.086 12.839 -25.140 1.00 86.88 89 PHE A N 1
ATOM 629 C CA . PHE A 1 89 ? 14.785 13.998 -25.709 1.00 86.88 89 PHE A CA 1
ATOM 630 C C . PHE A 1 89 ? 13.852 14.896 -26.534 1.00 86.88 89 PHE A C 1
ATOM 632 O O . PHE A 1 89 ? 14.304 15.860 -27.161 1.00 86.88 89 PHE A O 1
ATOM 639 N N . LEU A 1 90 ? 12.559 14.574 -26.586 1.00 85.25 90 LEU A N 1
ATOM 640 C CA . LEU A 1 90 ? 11.572 15.380 -27.290 1.00 85.25 90 LEU A CA 1
ATOM 641 C C . LEU A 1 90 ? 11.316 16.701 -26.539 1.00 85.25 90 LEU A C 1
ATOM 643 O O . LEU A 1 90 ? 11.208 16.715 -25.317 1.00 85.25 90 LEU A O 1
ATOM 647 N N . PRO A 1 91 ? 11.193 17.843 -27.239 1.00 82.94 91 PRO A N 1
ATOM 648 C CA . PRO A 1 91 ? 10.872 19.105 -26.582 1.00 82.94 91 PRO A CA 1
ATOM 649 C C . PRO A 1 91 ? 9.560 19.018 -25.790 1.00 82.94 91 PRO A C 1
ATOM 651 O O . PRO A 1 91 ? 8.527 18.659 -26.353 1.00 82.94 91 PRO A O 1
ATOM 654 N N . GLY A 1 92 ? 9.604 19.389 -24.507 1.00 82.50 92 GLY A N 1
ATOM 655 C CA . GLY A 1 92 ? 8.436 19.409 -23.621 1.00 82.50 92 GLY A CA 1
ATOM 656 C C . GLY A 1 92 ? 8.129 18.093 -22.902 1.00 82.50 92 GLY A C 1
ATOM 657 O O . GLY A 1 92 ? 7.129 18.045 -22.197 1.00 82.50 92 GLY A O 1
ATOM 658 N N . SER A 1 93 ? 8.949 17.045 -23.051 1.00 84.50 93 SER A N 1
ATOM 659 C CA . SER A 1 93 ? 8.841 15.864 -22.189 1.00 84.50 93 SER A CA 1
ATOM 660 C C . SER A 1 93 ? 9.530 16.106 -20.852 1.00 84.50 93 SER A C 1
ATOM 662 O O . SER A 1 93 ? 10.705 16.480 -20.818 1.00 84.50 93 SER A O 1
ATOM 664 N N . GLU A 1 94 ? 8.809 15.864 -19.766 1.00 90.75 94 GLU A N 1
ATOM 665 C CA . GLU A 1 94 ? 9.373 15.825 -18.420 1.00 90.75 94 GLU A CA 1
ATOM 666 C C . GLU A 1 94 ? 9.913 14.421 -18.126 1.00 90.75 94 GLU A C 1
ATOM 668 O O . GLU A 1 94 ? 9.429 13.430 -18.677 1.00 90.75 94 GLU A O 1
ATOM 673 N N . THR A 1 95 ? 10.959 14.345 -17.302 1.00 93.25 95 THR A N 1
ATOM 674 C CA . THR A 1 95 ? 11.444 13.065 -16.779 1.00 93.25 95 THR A CA 1
ATOM 675 C C . THR A 1 95 ? 10.516 12.634 -15.656 1.00 93.25 95 THR A C 1
ATOM 677 O O . THR A 1 95 ? 10.329 13.379 -14.695 1.00 93.25 95 THR A O 1
ATOM 680 N N . GLU A 1 96 ? 9.977 11.428 -15.764 1.00 95.88 96 GLU A N 1
ATOM 681 C CA . GLU A 1 96 ? 9.209 10.799 -14.696 1.00 95.88 96 GLU A CA 1
ATOM 682 C C . GLU A 1 96 ? 10.112 9.857 -13.897 1.00 95.88 96 GLU A C 1
ATOM 684 O O . GLU A 1 96 ? 10.974 9.188 -14.471 1.00 95.88 96 GLU A O 1
ATOM 689 N N . SER A 1 97 ? 9.891 9.772 -12.586 1.00 96.88 97 SER A N 1
ATOM 690 C CA . SER A 1 97 ? 10.654 8.900 -11.690 1.00 96.88 97 SER A CA 1
ATOM 691 C C . SER A 1 97 ? 9.726 7.972 -10.915 1.00 96.88 97 SER A C 1
ATOM 693 O O . SER A 1 97 ? 8.669 8.376 -10.437 1.00 96.88 97 SER A O 1
ATOM 695 N N . LEU A 1 98 ? 10.157 6.726 -10.771 1.00 97.44 98 LEU A N 1
ATOM 696 C CA . LEU A 1 98 ? 9.508 5.658 -10.025 1.00 97.44 98 LEU A CA 1
ATOM 697 C C . LEU A 1 98 ? 10.489 5.186 -8.952 1.00 97.44 98 LEU A C 1
ATOM 699 O O . LEU A 1 98 ? 11.541 4.631 -9.271 1.00 97.44 98 LEU A O 1
ATOM 703 N N . ARG A 1 99 ? 10.165 5.409 -7.678 1.00 97.31 99 ARG A N 1
ATOM 704 C CA . ARG A 1 99 ? 10.973 4.913 -6.557 1.00 97.31 99 ARG A CA 1
ATOM 705 C C . ARG A 1 99 ? 10.421 3.576 -6.097 1.00 97.31 99 ARG A C 1
ATOM 707 O O . ARG A 1 99 ? 9.217 3.442 -5.929 1.00 97.31 99 ARG A O 1
ATOM 714 N N . ILE A 1 100 ? 11.298 2.610 -5.870 1.00 97.31 100 ILE A N 1
ATOM 715 C CA . ILE A 1 100 ? 10.947 1.284 -5.367 1.00 97.31 100 ILE A CA 1
ATOM 716 C C . ILE A 1 100 ? 11.865 0.980 -4.194 1.00 97.31 100 ILE A C 1
ATOM 718 O O . ILE A 1 100 ? 13.079 1.175 -4.288 1.00 97.31 100 ILE A O 1
ATOM 722 N N . SER A 1 101 ? 11.294 0.494 -3.105 1.00 96.62 101 SER A N 1
ATOM 723 C CA . SER A 1 101 ? 12.041 0.049 -1.936 1.00 96.62 101 SER A CA 1
ATOM 724 C C . SER A 1 101 ? 11.496 -1.269 -1.425 1.00 96.62 101 SER A C 1
ATOM 726 O O . SER A 1 101 ? 10.360 -1.641 -1.708 1.00 96.62 101 SER A O 1
ATOM 728 N N . ALA A 1 102 ? 12.324 -1.989 -0.692 1.00 97.06 102 ALA A N 1
ATOM 729 C CA . ALA A 1 102 ? 11.861 -3.035 0.189 1.00 97.06 102 ALA A CA 1
ATOM 730 C C . ALA A 1 102 ? 12.647 -2.947 1.489 1.00 97.06 102 ALA A C 1
ATOM 732 O O . ALA A 1 102 ? 13.817 -2.569 1.484 1.00 97.06 102 ALA A O 1
ATOM 733 N N . ASP A 1 103 ? 11.976 -3.252 2.584 1.00 95.81 103 ASP A N 1
ATOM 734 C CA . ASP A 1 103 ? 12.518 -3.221 3.931 1.00 95.81 103 ASP A CA 1
ATOM 735 C C . ASP A 1 103 ? 11.682 -4.116 4.851 1.00 95.81 103 ASP A C 1
ATOM 737 O O . ASP A 1 103 ? 10.681 -4.725 4.448 1.00 95.81 103 ASP A O 1
ATOM 741 N N . ARG A 1 104 ? 12.165 -4.271 6.086 1.00 95.75 104 ARG A N 1
ATOM 742 C CA . ARG A 1 104 ? 11.438 -4.953 7.154 1.00 95.75 104 ARG A CA 1
ATOM 743 C C . ARG A 1 104 ? 10.661 -3.945 7.959 1.00 95.75 104 ARG A C 1
ATOM 745 O O . ARG A 1 104 ? 11.221 -2.961 8.428 1.00 95.75 104 ARG A O 1
ATOM 752 N N . GLU A 1 105 ? 9.400 -4.257 8.182 1.00 94.75 105 GLU A N 1
ATOM 753 C CA . GLU A 1 105 ? 8.454 -3.333 8.775 1.00 94.75 105 GLU A CA 1
ATOM 754 C C . GLU A 1 105 ? 7.625 -3.989 9.865 1.00 94.75 105 GLU A C 1
ATOM 756 O O . GLU A 1 105 ? 7.582 -5.210 10.023 1.00 94.75 105 GLU A O 1
ATOM 761 N N . ARG A 1 106 ? 6.909 -3.150 10.612 1.00 94.44 106 ARG A N 1
ATOM 762 C CA . ARG A 1 106 ? 5.812 -3.608 11.461 1.00 94.44 106 ARG A CA 1
ATOM 763 C C . ARG A 1 106 ? 4.710 -4.178 10.560 1.00 94.44 106 ARG A C 1
ATOM 765 O O . ARG A 1 106 ? 4.373 -3.592 9.537 1.00 94.44 106 ARG A O 1
ATOM 772 N N . GLY A 1 107 ? 4.116 -5.310 10.927 1.00 95.31 107 GLY A N 1
ATOM 773 C CA . GLY A 1 107 ? 3.139 -6.016 10.085 1.00 95.31 107 GLY A CA 1
ATOM 774 C C . GLY A 1 107 ? 1.834 -5.262 9.816 1.00 95.31 107 GLY A C 1
ATOM 775 O O . GLY A 1 107 ? 1.049 -5.684 8.973 1.00 95.31 107 GLY A O 1
ATOM 776 N N . ASP A 1 108 ? 1.600 -4.148 10.504 1.00 95.50 108 ASP A N 1
ATOM 777 C CA . ASP A 1 108 ? 0.490 -3.227 10.278 1.00 95.50 108 ASP A CA 1
ATOM 778 C C . ASP A 1 108 ? 0.925 -1.869 9.699 1.00 95.50 108 ASP A C 1
ATOM 780 O O . ASP A 1 108 ? 0.124 -0.937 9.692 1.00 95.50 108 ASP A O 1
ATOM 784 N N . VAL A 1 109 ? 2.157 -1.737 9.189 1.00 93.12 109 VAL A N 1
ATOM 785 C CA . VAL A 1 109 ? 2.683 -0.474 8.635 1.00 93.12 109 VAL A CA 1
ATOM 786 C C . VAL A 1 109 ? 1.767 0.128 7.565 1.00 93.12 109 VAL A C 1
ATOM 788 O O . VAL A 1 109 ? 1.646 1.344 7.457 1.00 93.12 109 VAL A O 1
ATOM 791 N N . ALA A 1 110 ? 1.054 -0.720 6.819 1.00 91.31 110 ALA A N 1
ATOM 792 C CA . ALA A 1 110 ? 0.071 -0.327 5.814 1.00 91.31 110 ALA A CA 1
ATOM 793 C C . ALA A 1 110 ? -1.166 0.397 6.378 1.00 91.31 110 ALA A C 1
ATOM 795 O O . ALA A 1 110 ? -1.968 0.907 5.599 1.00 91.31 110 ALA A O 1
ATOM 796 N N . PHE A 1 111 ? -1.347 0.401 7.701 1.00 93.38 111 PHE A N 1
ATOM 797 C CA . PHE A 1 111 ? -2.466 1.021 8.410 1.00 93.38 111 PHE A CA 1
ATOM 798 C C . PHE A 1 111 ? -2.046 2.192 9.306 1.00 93.38 111 PHE A C 1
ATOM 800 O O . PHE A 1 111 ? -2.911 2.758 9.974 1.00 93.38 111 PHE A O 1
ATOM 807 N N . MET A 1 112 ? -0.755 2.545 9.307 1.00 89.06 112 MET A N 1
ATOM 808 C CA . MET A 1 112 ? -0.197 3.643 10.098 1.00 89.06 112 MET A CA 1
ATOM 809 C C . MET A 1 112 ? -0.211 4.972 9.332 1.00 89.06 112 MET A C 1
ATOM 811 O O . MET A 1 112 ? -0.018 5.005 8.113 1.00 89.06 112 MET A O 1
ATOM 815 N N . GLU A 1 113 ? -0.383 6.088 10.045 1.00 74.44 113 GLU A N 1
ATOM 816 C CA . GLU A 1 113 ? -0.320 7.431 9.450 1.00 74.44 113 GLU A CA 1
ATOM 817 C C . GLU A 1 113 ? 1.133 7.859 9.145 1.00 74.44 113 GLU A C 1
ATOM 819 O O . GLU A 1 113 ? 2.081 7.508 9.846 1.00 74.44 113 GLU A O 1
ATOM 824 N N . GLY A 1 114 ? 1.328 8.648 8.081 1.00 69.06 114 GLY A N 1
ATOM 825 C CA . GLY A 1 114 ? 2.570 9.393 7.829 1.00 69.06 114 GLY A CA 1
ATOM 826 C C . GLY A 1 114 ? 3.571 8.760 6.856 1.00 69.06 114 GLY A C 1
ATOM 827 O O . GLY A 1 114 ? 4.396 9.487 6.304 1.00 69.06 114 GLY A O 1
ATOM 828 N N . ARG A 1 115 ? 3.485 7.452 6.584 1.00 68.94 115 ARG A N 1
ATOM 829 C CA . ARG A 1 115 ? 4.312 6.779 5.555 1.00 68.94 115 ARG A CA 1
ATOM 830 C C . ARG A 1 115 ? 3.578 6.587 4.228 1.00 68.94 115 ARG A C 1
ATOM 832 O O . ARG A 1 115 ? 4.173 6.685 3.154 1.00 68.94 115 ARG A O 1
ATOM 839 N N . TRP A 1 116 ? 2.273 6.368 4.324 1.00 72.62 116 TRP A N 1
ATOM 840 C CA . TRP A 1 116 ? 1.386 6.071 3.214 1.00 72.62 116 TRP A CA 1
ATOM 841 C C . TRP A 1 116 ? 0.315 7.142 3.087 1.00 72.62 116 TRP A C 1
ATOM 843 O O . TRP A 1 116 ? -0.145 7.680 4.100 1.00 72.62 116 TRP A O 1
ATOM 853 N N . PRO A 1 117 ? -0.166 7.429 1.873 1.00 76.38 117 PRO A N 1
ATOM 854 C CA . PRO A 1 117 ? -1.511 7.939 1.727 1.00 76.38 117 PRO A CA 1
ATOM 855 C C . PRO A 1 117 ? -2.485 7.040 2.474 1.00 76.38 117 PRO A C 1
ATOM 857 O O . PRO A 1 117 ? -2.303 5.829 2.576 1.00 76.38 117 PRO A O 1
ATOM 860 N N . SER A 1 118 ? -3.496 7.687 3.037 1.00 90.75 118 SER A N 1
ATOM 861 C CA . SER A 1 118 ? -4.449 7.067 3.945 1.00 90.75 118 SER A CA 1
ATOM 862 C C . SER A 1 118 ? -4.905 5.680 3.461 1.00 90.75 118 SER A C 1
ATOM 864 O O . SER A 1 118 ? -5.330 5.561 2.306 1.00 90.75 118 SER A O 1
ATOM 866 N N . PRO A 1 119 ? -4.891 4.653 4.333 1.00 93.50 119 PRO A N 1
ATOM 867 C CA . PRO A 1 119 ? -5.437 3.320 4.062 1.00 93.50 119 PRO A CA 1
ATOM 868 C C . PRO A 1 119 ? -6.821 3.347 3.397 1.00 93.50 119 PRO A C 1
ATOM 870 O O . PRO A 1 119 ? -7.132 2.532 2.531 1.00 93.50 119 PRO A O 1
ATOM 873 N N . ALA A 1 120 ? -7.644 4.346 3.734 1.00 94.00 120 ALA A N 1
ATOM 874 C CA . ALA A 1 120 ? -8.975 4.531 3.166 1.00 94.00 120 ALA A CA 1
ATOM 875 C C . ALA A 1 120 ? -8.980 4.925 1.681 1.00 94.00 120 ALA A C 1
ATOM 877 O O . ALA A 1 120 ? -10.000 4.783 1.017 1.00 94.00 120 ALA A O 1
ATOM 878 N N . ARG A 1 121 ? -7.861 5.410 1.141 1.00 93.44 121 ARG A N 1
ATOM 879 C CA . ARG A 1 121 ? -7.702 5.851 -0.255 1.00 93.44 121 ARG A CA 1
ATOM 880 C C . ARG A 1 121 ? -7.037 4.793 -1.138 1.00 93.44 121 ARG A C 1
ATOM 882 O O . ARG A 1 121 ? -6.691 5.076 -2.283 1.00 93.44 121 ARG A O 1
ATOM 889 N N . MET A 1 122 ? -6.868 3.585 -0.611 1.00 93.50 122 MET A N 1
ATOM 890 C CA . MET A 1 122 ? -6.221 2.476 -1.300 1.00 93.50 122 MET A CA 1
ATOM 891 C C . MET A 1 122 ? -7.210 1.572 -2.025 1.00 93.50 122 MET A C 1
ATOM 893 O O . MET A 1 122 ? -8.395 1.512 -1.702 1.00 93.50 122 MET A O 1
ATOM 897 N N . SER A 1 123 ? -6.690 0.831 -2.996 1.00 93.94 123 SER A N 1
ATOM 898 C CA . SER A 1 123 ? -7.329 -0.318 -3.630 1.00 93.94 123 SER A CA 1
ATOM 899 C C . SER A 1 123 ? -6.618 -1.580 -3.141 1.00 93.94 123 SER A C 1
ATOM 901 O O . SER A 1 123 ? -5.494 -1.858 -3.568 1.00 93.94 123 SER A O 1
ATOM 903 N N . TYR A 1 124 ? -7.240 -2.321 -2.222 1.00 94.06 124 TYR A N 1
ATOM 904 C CA . TYR A 1 124 ? -6.679 -3.562 -1.677 1.00 94.06 124 TYR A CA 1
ATOM 905 C C . TYR A 1 124 ? -6.775 -4.718 -2.677 1.00 94.06 124 TYR A C 1
ATOM 907 O O . TYR A 1 124 ? -7.721 -4.808 -3.465 1.00 94.06 124 TYR A O 1
ATOM 915 N N . PHE A 1 125 ? -5.788 -5.611 -2.642 1.00 94.06 125 PHE A N 1
ATOM 916 C CA . PHE A 1 125 ? -5.768 -6.804 -3.482 1.00 94.06 125 PHE A CA 1
ATOM 917 C C . PHE A 1 125 ? -6.749 -7.836 -2.921 1.00 94.06 125 PHE A C 1
ATOM 919 O O . PHE A 1 125 ? -6.800 -8.056 -1.713 1.00 94.06 125 PHE A O 1
ATOM 926 N N . ALA A 1 126 ? -7.545 -8.451 -3.796 1.00 86.94 126 ALA A N 1
ATOM 927 C CA . ALA A 1 126 ? -8.524 -9.461 -3.391 1.00 86.94 126 ALA A CA 1
ATOM 928 C C . ALA A 1 126 ? -7.918 -10.872 -3.324 1.00 86.94 126 ALA A C 1
ATOM 930 O O . ALA A 1 126 ? -8.385 -11.708 -2.555 1.00 86.94 126 ALA A O 1
ATOM 931 N N . ASP A 1 127 ? -6.896 -11.146 -4.137 1.00 85.81 127 ASP A N 1
ATOM 932 C CA . ASP A 1 127 ? -6.274 -12.455 -4.270 1.00 85.81 127 ASP A CA 1
ATOM 933 C C . ASP A 1 127 ? -4.825 -12.376 -4.788 1.00 85.81 127 ASP A C 1
ATOM 935 O O . ASP A 1 127 ? -4.319 -11.329 -5.194 1.00 85.81 127 ASP A O 1
ATOM 939 N N . GLY A 1 128 ? -4.138 -13.523 -4.751 1.00 90.56 128 GLY A N 1
ATOM 940 C CA . GLY A 1 128 ? -2.812 -13.720 -5.342 1.00 90.56 128 GLY A CA 1
ATOM 941 C C . GLY A 1 128 ? -1.648 -13.208 -4.491 1.00 90.56 128 GLY A C 1
ATOM 942 O O . GLY A 1 128 ? -0.747 -13.989 -4.175 1.00 90.56 128 GLY A O 1
ATOM 943 N N . ALA A 1 129 ? -1.669 -11.932 -4.119 1.00 95.19 129 ALA A N 1
ATOM 944 C CA . ALA A 1 129 ? -0.712 -11.307 -3.214 1.00 95.19 129 ALA A CA 1
ATOM 945 C C . ALA A 1 129 ? -1.452 -10.438 -2.191 1.00 95.19 129 ALA A C 1
ATOM 947 O O . ALA A 1 129 ? -2.522 -9.907 -2.476 1.00 95.19 129 ALA A O 1
ATOM 948 N N . THR A 1 130 ? -0.860 -10.262 -1.014 1.00 95.81 130 THR A N 1
ATOM 949 C CA . THR A 1 130 ? -1.372 -9.338 0.000 1.00 95.81 130 THR A CA 1
ATOM 950 C C . THR A 1 130 ? -0.743 -7.973 -0.246 1.00 95.81 130 THR A C 1
ATOM 952 O O . THR A 1 130 ? 0.476 -7.832 -0.172 1.00 95.81 130 THR A O 1
ATOM 955 N N . GLY A 1 131 ? -1.553 -6.977 -0.590 1.00 96.00 131 GLY A N 1
ATOM 956 C CA . GLY A 1 131 ? -1.055 -5.675 -1.018 1.00 96.00 131 GLY A CA 1
ATOM 957 C C . GLY A 1 131 ? -2.160 -4.658 -1.244 1.00 96.00 131 GLY A C 1
ATOM 958 O O . GLY A 1 131 ? -3.353 -4.976 -1.168 1.00 96.00 131 GLY A O 1
ATOM 959 N N . ALA A 1 132 ? -1.755 -3.430 -1.544 1.00 95.50 132 ALA A N 1
ATOM 960 C CA . ALA A 1 132 ? -2.667 -2.368 -1.934 1.00 95.50 132 ALA A CA 1
ATOM 961 C C . ALA A 1 132 ? -1.971 -1.329 -2.818 1.00 95.50 132 ALA A C 1
ATOM 963 O O . ALA A 1 132 ? -0.765 -1.115 -2.714 1.00 95.50 132 ALA A O 1
ATOM 964 N N . VAL A 1 133 ? -2.743 -0.650 -3.667 1.00 95.44 133 VAL A N 1
ATOM 965 C CA . VAL A 1 133 ? -2.261 0.471 -4.491 1.00 95.44 133 VAL A CA 1
ATOM 966 C C . VAL A 1 133 ? -3.196 1.672 -4.396 1.00 95.44 133 VAL A C 1
ATOM 968 O O . VAL A 1 133 ? -4.418 1.523 -4.409 1.00 95.44 133 VAL A O 1
ATOM 971 N N . GLY A 1 134 ? -2.615 2.861 -4.311 1.00 92.62 134 GLY A N 1
ATOM 972 C CA . GLY A 1 134 ? -3.295 4.146 -4.391 1.00 92.62 134 GLY A CA 1
ATOM 973 C C . GLY A 1 134 ? -3.045 4.825 -5.737 1.00 92.62 134 GLY A C 1
ATOM 974 O O . GLY A 1 134 ? -2.818 4.163 -6.749 1.00 92.62 134 GLY A O 1
ATOM 975 N N . ALA A 1 135 ? -3.111 6.157 -5.752 1.00 90.00 135 ALA A N 1
ATOM 976 C CA . ALA A 1 135 ? -2.937 6.952 -6.970 1.00 90.00 135 ALA A CA 1
ATOM 977 C C . ALA A 1 135 ? -1.484 6.976 -7.480 1.00 90.00 135 ALA A C 1
ATOM 979 O O . ALA A 1 135 ? -1.251 6.948 -8.684 1.00 90.00 135 ALA A O 1
ATOM 980 N N . ASP A 1 136 ? -0.528 7.036 -6.561 1.00 91.19 136 ASP A N 1
ATOM 981 C CA . ASP A 1 136 ? 0.892 7.294 -6.818 1.00 91.19 136 ASP A CA 1
ATOM 982 C C . ASP A 1 136 ? 1.808 6.392 -5.978 1.00 91.19 136 ASP A C 1
ATOM 984 O O . ASP A 1 136 ? 3.018 6.580 -5.939 1.00 91.19 136 ASP A O 1
ATOM 988 N N . HIS A 1 137 ? 1.257 5.403 -5.282 1.00 93.50 137 HIS A N 1
ATOM 989 C CA . HIS A 1 137 ? 2.029 4.528 -4.411 1.00 93.50 137 HIS A CA 1
ATOM 990 C C . HIS A 1 137 ? 1.345 3.175 -4.231 1.00 93.50 137 HIS A C 1
ATOM 992 O O . HIS A 1 137 ? 0.160 3.001 -4.525 1.00 93.50 137 HIS A O 1
ATOM 998 N N . GLY A 1 138 ? 2.079 2.207 -3.704 1.00 95.88 138 GLY A N 1
ATOM 999 C CA . GLY A 1 138 ? 1.509 0.945 -3.271 1.00 95.88 138 GLY A CA 1
ATOM 1000 C C . GLY A 1 138 ? 2.524 0.061 -2.582 1.00 95.88 138 GLY A C 1
ATOM 1001 O O . GLY A 1 138 ? 3.715 0.370 -2.551 1.00 95.88 138 GLY A O 1
ATOM 1002 N N . TRP A 1 139 ? 2.035 -1.057 -2.064 1.00 97.50 139 TRP A N 1
ATOM 1003 C CA . TRP A 1 139 ? 2.852 -2.040 -1.375 1.00 97.50 139 TRP A CA 1
ATOM 1004 C C . TRP A 1 139 ? 2.374 -3.467 -1.615 1.00 97.50 139 TRP A C 1
ATOM 1006 O O . TRP A 1 139 ? 1.204 -3.716 -1.919 1.00 97.50 139 TRP A O 1
ATOM 1016 N N . VAL A 1 140 ? 3.301 -4.407 -1.451 1.00 97.94 140 VAL A N 1
ATOM 1017 C CA . VAL A 1 140 ? 3.057 -5.850 -1.427 1.00 97.94 140 VAL A CA 1
ATOM 1018 C C . VAL A 1 140 ? 3.835 -6.464 -0.272 1.00 97.94 140 VAL A C 1
ATOM 1020 O O . VAL A 1 140 ? 5.047 -6.295 -0.167 1.00 97.94 140 VAL A O 1
ATOM 1023 N N . LEU A 1 141 ? 3.133 -7.210 0.575 1.00 97.69 141 LEU A N 1
ATOM 1024 C CA . LEU A 1 141 ? 3.717 -8.023 1.632 1.00 97.69 141 LEU A CA 1
ATOM 1025 C C . LEU A 1 141 ? 4.426 -9.237 1.017 1.00 97.69 141 LEU A C 1
ATOM 1027 O O . LEU A 1 141 ? 3.844 -9.967 0.206 1.00 97.69 141 LEU A O 1
ATOM 1031 N N . LEU A 1 142 ? 5.687 -9.462 1.395 1.00 97.75 142 LEU A N 1
ATOM 1032 C CA . LEU A 1 142 ? 6.420 -10.654 0.976 1.00 97.75 142 LEU A CA 1
ATOM 1033 C C . LEU A 1 142 ? 5.882 -11.915 1.679 1.00 97.75 142 LEU A C 1
ATOM 1035 O O . LEU A 1 142 ? 5.234 -11.824 2.720 1.00 97.75 142 LEU A O 1
ATOM 1039 N N . PRO A 1 143 ? 6.157 -13.119 1.139 1.00 96.56 143 PRO A N 1
ATOM 1040 C CA . PRO A 1 143 ? 5.748 -14.369 1.775 1.00 96.56 143 PRO A CA 1
ATOM 1041 C C . PRO A 1 143 ? 6.228 -14.489 3.227 1.00 96.56 143 PRO A C 1
ATOM 1043 O O . PRO A 1 143 ? 7.313 -14.022 3.562 1.00 96.56 143 PRO A O 1
ATOM 1046 N N . GLU A 1 144 ? 5.481 -15.219 4.061 1.00 95.69 144 GLU A N 1
ATOM 1047 C CA . GLU A 1 144 ? 5.809 -15.439 5.481 1.00 95.69 144 GLU A CA 1
ATOM 1048 C C . GLU A 1 144 ? 7.243 -15.954 5.691 1.00 95.69 144 GLU A C 1
ATOM 1050 O O . GLU A 1 144 ? 7.919 -15.525 6.619 1.00 95.69 144 GLU A O 1
ATOM 1055 N N . ALA A 1 145 ? 7.755 -16.790 4.780 1.00 96.25 145 ALA A N 1
ATOM 1056 C CA . ALA A 1 145 ? 9.129 -17.297 4.814 1.00 96.25 145 ALA A CA 1
ATOM 1057 C C . ALA A 1 145 ? 10.214 -16.200 4.738 1.00 96.25 145 ALA A C 1
ATOM 1059 O O . ALA A 1 145 ? 11.366 -16.464 5.075 1.00 96.25 145 ALA A O 1
ATOM 1060 N N . CYS A 1 146 ? 9.866 -14.989 4.296 1.00 97.00 146 CYS A N 1
ATOM 1061 C CA . CYS A 1 146 ? 10.745 -13.819 4.287 1.00 97.00 146 CYS A CA 1
ATOM 1062 C C . CYS A 1 146 ? 10.734 -13.043 5.614 1.00 97.00 146 CYS A C 1
ATOM 1064 O O . CYS A 1 146 ? 11.517 -12.105 5.773 1.00 97.00 146 CYS A O 1
ATOM 1066 N N . THR A 1 147 ? 9.876 -13.417 6.563 1.00 96.06 147 THR A N 1
ATOM 1067 C CA . THR A 1 147 ? 9.776 -12.801 7.891 1.00 96.06 147 THR A CA 1
ATOM 1068 C C . THR A 1 147 ? 10.911 -13.280 8.789 1.00 96.06 147 THR A C 1
ATOM 1070 O O . THR A 1 147 ? 11.220 -14.471 8.842 1.00 96.06 147 THR A O 1
ATOM 1073 N N . THR A 1 148 ? 11.536 -12.355 9.515 1.00 95.38 148 THR A N 1
ATOM 1074 C CA . THR A 1 148 ? 12.582 -12.655 10.505 1.00 95.38 148 THR A CA 1
ATOM 1075 C C . THR A 1 148 ? 12.196 -12.086 11.868 1.00 95.38 148 THR A C 1
ATOM 1077 O O . THR A 1 148 ? 11.119 -11.524 12.042 1.00 95.38 148 THR A O 1
ATOM 1080 N N . GLN A 1 149 ? 13.101 -12.200 12.841 1.00 93.38 149 GLN A N 1
ATOM 1081 C CA . GLN A 1 149 ? 12.970 -11.557 14.151 1.00 93.38 149 GLN A CA 1
ATOM 1082 C C . GLN A 1 149 ? 12.845 -10.027 14.085 1.00 93.38 149 GLN A C 1
ATOM 1084 O O . GLN A 1 149 ? 12.397 -9.434 15.056 1.00 93.38 149 GLN A O 1
ATOM 1089 N N . ASP A 1 150 ? 13.249 -9.406 12.973 1.00 94.00 150 ASP A N 1
ATOM 1090 C CA . ASP A 1 150 ? 13.170 -7.958 12.766 1.00 94.00 150 ASP A CA 1
ATOM 1091 C C . ASP A 1 150 ? 11.834 -7.544 12.120 1.00 94.00 150 ASP A C 1
ATOM 1093 O O . ASP A 1 150 ? 11.553 -6.358 11.995 1.00 94.00 150 ASP A O 1
ATOM 1097 N N . GLY A 1 151 ? 10.994 -8.518 11.745 1.00 96.06 151 GLY A N 1
ATOM 1098 C CA . GLY A 1 151 ? 9.656 -8.303 11.205 1.00 96.06 151 GLY A CA 1
ATOM 1099 C C . GLY A 1 151 ? 9.438 -8.865 9.795 1.00 96.06 151 GLY A C 1
ATOM 1100 O O . GLY A 1 151 ? 10.365 -9.407 9.163 1.00 96.06 151 GLY A O 1
ATOM 1101 N N . PRO A 1 152 ? 8.183 -8.791 9.310 1.00 97.31 152 PRO A N 1
ATOM 1102 C CA . PRO A 1 152 ? 7.829 -9.077 7.924 1.00 97.31 152 PRO A CA 1
ATOM 1103 C C . PRO A 1 152 ? 8.513 -8.094 6.974 1.00 97.31 152 PRO A C 1
ATOM 1105 O O . PRO A 1 152 ? 8.844 -6.975 7.353 1.00 97.31 152 PRO A O 1
ATOM 1108 N N . ALA A 1 153 ? 8.706 -8.510 5.726 1.00 97.25 153 ALA A N 1
ATOM 1109 C CA . ALA A 1 153 ? 9.239 -7.641 4.685 1.00 97.25 153 ALA A CA 1
ATOM 1110 C C . ALA A 1 153 ? 8.128 -7.184 3.738 1.00 97.25 153 ALA A C 1
ATOM 1112 O O . ALA A 1 153 ? 7.233 -7.969 3.402 1.00 97.25 153 ALA A O 1
ATOM 1113 N N . ILE A 1 154 ? 8.223 -5.951 3.255 1.00 97.31 154 ILE A N 1
ATOM 1114 C CA . ILE A 1 154 ? 7.316 -5.401 2.248 1.00 97.31 154 ILE A CA 1
ATOM 1115 C C . ILE A 1 154 ? 8.105 -4.838 1.067 1.00 97.31 154 ILE A C 1
ATOM 1117 O O . ILE A 1 154 ? 9.247 -4.420 1.218 1.00 97.31 154 ILE A O 1
ATOM 1121 N N . VAL A 1 155 ? 7.506 -4.850 -0.123 1.00 97.88 155 VAL A N 1
ATOM 1122 C CA . VAL A 1 155 ? 7.962 -4.042 -1.260 1.00 97.88 155 VAL A CA 1
ATOM 1123 C C . VAL A 1 155 ? 7.018 -2.869 -1.406 1.00 97.88 155 VAL A C 1
ATOM 1125 O O . VAL A 1 155 ? 5.807 -3.064 -1.453 1.00 97.88 155 VAL A O 1
ATOM 1128 N N . GLU A 1 156 ? 7.578 -1.682 -1.557 1.00 97.00 156 GLU A N 1
ATOM 1129 C CA . GLU A 1 156 ? 6.883 -0.419 -1.737 1.00 97.00 156 GLU A CA 1
ATOM 1130 C C . GLU A 1 156 ? 7.279 0.218 -3.072 1.00 97.00 156 GLU A C 1
ATOM 1132 O O . GLU A 1 156 ? 8.401 0.054 -3.560 1.00 97.00 156 GLU A O 1
ATOM 1137 N N . ALA A 1 157 ? 6.366 0.978 -3.668 1.00 97.00 157 ALA A N 1
ATOM 1138 C CA . ALA A 1 157 ? 6.661 1.793 -4.835 1.00 97.00 157 ALA A CA 1
ATOM 1139 C C . ALA A 1 157 ? 5.954 3.140 -4.737 1.00 97.00 157 ALA A C 1
ATOM 1141 O O . ALA A 1 157 ? 4.807 3.196 -4.303 1.00 97.00 157 ALA A O 1
ATOM 1142 N N . TYR A 1 158 ? 6.630 4.189 -5.201 1.00 96.50 158 TYR A N 1
ATOM 1143 C CA . TYR A 1 158 ? 6.101 5.529 -5.427 1.00 96.50 158 TYR A CA 1
ATOM 1144 C C . TYR A 1 158 ? 6.207 5.817 -6.924 1.00 96.50 158 TYR A C 1
ATOM 1146 O O . TYR A 1 158 ? 7.308 5.974 -7.461 1.00 96.50 158 TYR A O 1
ATOM 1154 N N . ALA A 1 159 ? 5.065 5.798 -7.596 1.00 96.75 159 ALA A N 1
ATOM 1155 C CA . ALA A 1 159 ? 4.915 5.980 -9.027 1.00 96.75 159 ALA A CA 1
ATOM 1156 C C . ALA A 1 159 ? 4.537 7.435 -9.364 1.00 96.75 159 ALA A C 1
ATOM 1158 O O . ALA A 1 159 ? 4.008 8.146 -8.510 1.00 96.75 159 ALA A O 1
ATOM 1159 N N . PRO A 1 160 ? 4.763 7.889 -10.607 1.00 96.06 160 PRO A N 1
ATOM 1160 C CA . PRO A 1 160 ? 4.284 9.192 -11.056 1.00 96.06 160 PRO A CA 1
ATOM 1161 C C . PRO A 1 160 ? 2.768 9.347 -10.890 1.00 96.06 160 PRO A C 1
ATOM 1163 O O . PRO A 1 160 ? 2.008 8.386 -11.055 1.00 96.06 160 PRO A O 1
ATOM 1166 N N . GLU A 1 161 ? 2.316 10.570 -10.624 1.00 93.25 161 GLU A N 1
ATOM 1167 C CA . GLU A 1 161 ? 0.888 10.882 -10.575 1.00 93.25 161 GLU A CA 1
ATOM 1168 C C . GLU A 1 161 ? 0.206 10.506 -11.904 1.00 93.25 161 GLU A C 1
ATOM 1170 O O . GLU A 1 161 ? 0.714 10.784 -12.988 1.00 93.25 161 GLU A O 1
ATOM 1175 N N . GLY A 1 162 ? -0.961 9.861 -11.824 1.00 93.62 162 GLY A N 1
ATOM 1176 C CA . GLY A 1 162 ? -1.716 9.422 -13.002 1.00 93.62 162 GLY A CA 1
ATOM 1177 C C . GLY A 1 162 ? -1.321 8.047 -13.550 1.00 93.62 162 GLY A C 1
ATOM 1178 O O . GLY A 1 162 ? -1.930 7.598 -14.524 1.00 93.62 162 GLY A O 1
ATOM 1179 N N . SER A 1 163 ? -0.363 7.359 -12.919 1.00 95.94 163 SER A N 1
ATOM 1180 C CA . SER A 1 163 ? -0.043 5.957 -13.213 1.00 95.94 163 SER A CA 1
ATOM 1181 C C . SER A 1 163 ? -1.278 5.053 -13.087 1.00 95.94 163 SER A C 1
ATOM 1183 O O . SER A 1 163 ? -2.116 5.245 -12.207 1.00 95.94 163 SER A O 1
ATOM 1185 N N . ASP A 1 164 ? -1.394 4.027 -13.938 1.00 95.50 164 ASP A N 1
ATOM 1186 C CA . ASP A 1 164 ? -2.474 3.032 -13.833 1.00 95.50 164 ASP A CA 1
ATOM 1187 C C . ASP A 1 164 ? -2.240 2.127 -12.602 1.00 95.50 164 ASP A C 1
ATOM 1189 O O . ASP A 1 164 ? -1.266 1.359 -12.594 1.00 95.50 164 ASP A O 1
ATOM 1193 N N . PRO A 1 165 ? -3.137 2.124 -11.591 1.00 95.44 165 PRO A N 1
ATOM 1194 C CA . PRO A 1 165 ? -2.956 1.324 -10.379 1.00 95.44 165 PRO A CA 1
ATOM 1195 C C . PRO A 1 165 ? -2.772 -0.175 -10.651 1.00 95.44 165 PRO A C 1
ATOM 1197 O O . PRO A 1 165 ? -2.026 -0.849 -9.942 1.00 95.44 165 PRO A O 1
ATOM 1200 N N . LYS A 1 166 ? -3.376 -0.725 -11.717 1.00 96.12 166 LYS A N 1
ATOM 1201 C CA . LYS A 1 166 ? -3.185 -2.141 -12.081 1.00 96.12 166 LYS A CA 1
ATOM 1202 C C . LYS A 1 166 ? -1.766 -2.428 -12.563 1.00 96.12 166 LYS A C 1
ATOM 1204 O O . LYS A 1 166 ? -1.253 -3.528 -12.355 1.00 96.12 166 LYS A O 1
ATOM 1209 N N . LYS A 1 167 ? -1.130 -1.462 -13.229 1.00 97.25 167 LYS A N 1
ATOM 1210 C CA . LYS A 1 167 ? 0.263 -1.574 -13.681 1.00 97.25 167 LYS A CA 1
ATOM 1211 C C . LYS A 1 167 ? 1.214 -1.496 -12.497 1.00 97.25 167 LYS A C 1
ATOM 1213 O O . LYS A 1 167 ? 2.109 -2.333 -12.410 1.00 97.25 167 LYS A O 1
ATOM 1218 N N . VAL A 1 168 ? 0.947 -0.593 -11.552 1.00 97.56 168 VAL A N 1
ATOM 1219 C CA . VAL A 1 168 ? 1.693 -0.492 -10.288 1.00 97.56 168 VAL A CA 1
ATOM 1220 C C . VAL A 1 168 ? 1.580 -1.793 -9.484 1.00 97.56 168 VAL A C 1
ATOM 1222 O O . VAL A 1 168 ? 2.596 -2.346 -9.074 1.00 97.56 168 VAL A O 1
ATOM 1225 N N . ALA A 1 169 ? 0.375 -2.354 -9.338 1.00 97.38 169 ALA A N 1
ATOM 1226 C CA . ALA A 1 169 ? 0.160 -3.619 -8.628 1.00 97.38 169 ALA A CA 1
ATOM 1227 C C . ALA A 1 169 ? 0.938 -4.789 -9.256 1.00 97.38 169 ALA A C 1
ATOM 1229 O O . ALA A 1 169 ? 1.545 -5.603 -8.552 1.00 97.38 169 ALA A O 1
ATOM 1230 N N . ARG A 1 170 ? 0.956 -4.863 -10.594 1.00 97.88 170 ARG A N 1
ATOM 1231 C CA . ARG A 1 170 ? 1.733 -5.870 -11.327 1.00 97.88 170 ARG A CA 1
ATOM 1232 C C . ARG A 1 170 ? 3.231 -5.703 -11.109 1.00 97.88 170 ARG A C 1
ATOM 1234 O O . ARG A 1 170 ? 3.887 -6.681 -10.765 1.00 97.88 170 ARG A O 1
ATOM 1241 N N . LEU A 1 171 ? 3.742 -4.484 -11.274 1.00 98.31 171 LEU A N 1
ATOM 1242 C CA . LEU A 1 171 ? 5.142 -4.153 -11.026 1.00 98.31 171 LEU A CA 1
ATOM 1243 C C . LEU A 1 171 ? 5.556 -4.569 -9.608 1.00 98.31 171 LEU A C 1
ATOM 1245 O O . LEU A 1 171 ? 6.509 -5.326 -9.456 1.00 98.31 171 LEU A O 1
ATOM 1249 N N . LEU A 1 172 ? 4.820 -4.125 -8.585 1.00 98.38 172 LEU A N 1
ATOM 1250 C CA . LEU A 1 172 ? 5.097 -4.453 -7.184 1.00 98.38 172 LEU A CA 1
ATOM 1251 C C . LEU A 1 172 ? 5.137 -5.961 -6.945 1.00 98.38 172 LEU A C 1
ATOM 1253 O O . LEU A 1 172 ? 6.044 -6.459 -6.287 1.00 98.38 172 LEU A O 1
ATOM 1257 N N . THR A 1 173 ? 4.191 -6.705 -7.520 1.00 98.31 173 THR A N 1
ATOM 1258 C CA . THR A 1 173 ? 4.144 -8.164 -7.361 1.00 98.31 173 THR A CA 1
ATOM 1259 C C . THR A 1 173 ? 5.326 -8.860 -8.046 1.00 98.31 173 THR A C 1
ATOM 1261 O O . THR A 1 173 ? 5.871 -9.837 -7.527 1.00 98.31 173 THR A O 1
ATOM 1264 N N . GLU A 1 174 ? 5.754 -8.377 -9.212 1.00 98.06 174 GLU A N 1
ATOM 1265 C CA . GLU A 1 174 ? 6.941 -8.890 -9.902 1.00 98.06 174 GLU A CA 1
ATOM 1266 C C . GLU A 1 174 ? 8.222 -8.600 -9.112 1.00 98.06 174 GLU A C 1
ATOM 1268 O O . GLU A 1 174 ? 9.041 -9.505 -8.928 1.00 98.06 174 GLU A O 1
ATOM 1273 N N . VAL A 1 175 ? 8.361 -7.380 -8.584 1.00 98.19 175 VAL A N 1
ATOM 1274 C CA . VAL A 1 175 ? 9.489 -6.991 -7.729 1.00 98.19 175 VAL A CA 1
ATOM 1275 C C . VAL A 1 175 ? 9.492 -7.808 -6.436 1.00 98.19 175 VAL A C 1
ATOM 1277 O O . VAL A 1 175 ? 10.537 -8.333 -6.068 1.00 98.19 175 VAL A O 1
ATOM 1280 N N . ALA A 1 176 ? 8.343 -8.010 -5.787 1.00 98.12 176 ALA A N 1
ATOM 1281 C CA . ALA A 1 176 ? 8.228 -8.833 -4.581 1.00 98.12 176 ALA A CA 1
ATOM 1282 C C . ALA A 1 176 ? 8.658 -10.285 -4.827 1.00 98.12 176 ALA A C 1
ATOM 1284 O O . ALA A 1 176 ? 9.410 -10.856 -4.038 1.00 98.12 176 ALA A O 1
ATOM 1285 N N . ASN A 1 177 ? 8.263 -10.875 -5.959 1.00 98.00 177 ASN A N 1
ATOM 1286 C CA . ASN A 1 177 ? 8.732 -12.205 -6.350 1.00 98.00 177 ASN A CA 1
ATOM 1287 C C . ASN A 1 177 ? 10.254 -12.247 -6.565 1.00 98.00 177 ASN A C 1
ATOM 1289 O O . ASN A 1 177 ? 10.901 -13.210 -6.154 1.00 98.00 177 ASN A O 1
ATOM 1293 N N . LYS A 1 178 ? 10.835 -11.221 -7.200 1.00 97.00 178 LYS A N 1
ATOM 1294 C CA . LYS A 1 178 ? 12.287 -11.116 -7.413 1.00 97.00 178 LYS A CA 1
ATOM 1295 C C . LYS A 1 178 ? 13.049 -10.930 -6.103 1.00 97.00 178 LYS A C 1
ATOM 1297 O O . LYS A 1 178 ? 14.032 -11.635 -5.883 1.00 97.00 178 LYS A O 1
ATOM 1302 N N . ALA A 1 179 ? 12.559 -10.062 -5.224 1.00 96.62 179 ALA A N 1
ATOM 1303 C CA . ALA A 1 179 ? 13.123 -9.829 -3.902 1.00 96.62 179 ALA A CA 1
ATOM 1304 C C . ALA A 1 179 ? 13.110 -11.105 -3.057 1.00 96.62 179 ALA A C 1
ATOM 1306 O O . ALA A 1 179 ? 14.151 -11.518 -2.548 1.00 96.62 179 ALA A O 1
ATOM 1307 N N . ALA A 1 180 ? 11.973 -11.804 -3.010 1.00 97.31 180 ALA A N 1
ATOM 1308 C CA . ALA A 1 180 ? 11.862 -13.068 -2.293 1.00 97.31 180 ALA A CA 1
ATOM 1309 C C . ALA A 1 180 ? 12.811 -14.146 -2.853 1.00 97.31 180 ALA A C 1
ATOM 1311 O O . ALA A 1 180 ? 13.412 -14.901 -2.090 1.00 97.31 180 ALA A O 1
ATOM 1312 N N . GLN A 1 181 ? 12.984 -14.218 -4.179 1.00 96.19 181 GLN A N 1
ATOM 1313 C CA . GLN A 1 181 ? 13.940 -15.139 -4.809 1.00 96.19 181 GLN A CA 1
ATOM 1314 C C . GLN A 1 181 ? 15.388 -14.804 -4.436 1.00 96.19 181 GLN A C 1
ATOM 1316 O O . GLN A 1 181 ? 16.142 -15.700 -4.074 1.00 96.19 181 GLN A O 1
ATOM 1321 N N . GLN A 1 182 ? 15.780 -13.530 -4.499 1.00 94.00 182 GLN A N 1
ATOM 1322 C CA . GLN A 1 182 ? 17.139 -13.081 -4.177 1.00 94.00 182 GLN A CA 1
ATOM 1323 C C . GLN A 1 182 ? 17.500 -13.283 -2.696 1.00 94.00 182 GLN A C 1
ATOM 1325 O O . GLN A 1 182 ? 18.660 -13.545 -2.354 1.00 94.00 182 GLN A O 1
ATOM 1330 N N . ALA A 1 183 ? 16.506 -13.165 -1.818 1.00 95.12 183 ALA A N 1
ATOM 1331 C CA . ALA A 1 183 ? 16.638 -13.408 -0.389 1.00 95.12 183 ALA A CA 1
ATOM 1332 C C . ALA A 1 183 ? 16.483 -14.888 0.003 1.00 95.12 183 ALA A C 1
ATOM 1334 O O . ALA A 1 183 ? 16.482 -15.194 1.191 1.00 95.12 183 ALA A O 1
ATOM 1335 N N . ASP A 1 184 ? 16.365 -15.801 -0.970 1.00 95.81 184 ASP A N 1
ATOM 1336 C CA . ASP A 1 184 ? 16.201 -17.242 -0.744 1.00 95.81 184 ASP A CA 1
ATOM 1337 C C . ASP A 1 184 ? 14.980 -17.586 0.148 1.00 95.81 184 ASP A C 1
ATOM 1339 O O . ASP A 1 184 ? 14.961 -18.604 0.838 1.00 95.81 184 ASP A O 1
ATOM 1343 N N . CYS A 1 185 ? 13.940 -16.742 0.116 1.00 96.44 185 CYS A N 1
ATOM 1344 C CA . CYS A 1 185 ? 12.717 -16.863 0.919 1.00 96.44 185 CYS A CA 1
ATOM 1345 C C . CYS A 1 185 ? 11.433 -16.931 0.073 1.00 96.44 185 CYS A C 1
ATOM 1347 O O . CYS A 1 185 ? 10.317 -16.871 0.593 1.00 96.44 185 CYS A O 1
ATOM 1349 N N . ALA A 1 186 ? 11.569 -17.075 -1.249 1.00 94.75 186 ALA A N 1
ATOM 1350 C CA . ALA A 1 186 ? 10.440 -17.310 -2.137 1.00 94.75 186 ALA A CA 1
ATOM 1351 C C . ALA A 1 186 ? 9.674 -18.573 -1.723 1.00 94.75 186 ALA A C 1
ATOM 1353 O O . ALA A 1 186 ? 10.250 -19.640 -1.506 1.00 94.75 186 ALA A O 1
ATOM 1354 N N . SER A 1 187 ? 8.348 -18.458 -1.656 1.00 83.31 187 SER A N 1
ATOM 1355 C CA . SER A 1 187 ? 7.492 -19.620 -1.436 1.00 83.31 187 SER A CA 1
ATOM 1356 C C . SER A 1 187 ? 7.468 -20.514 -2.685 1.00 83.31 187 SER A C 1
ATOM 1358 O O . SER A 1 187 ? 7.754 -20.064 -3.797 1.00 83.31 187 SER A O 1
ATOM 1360 N N . GLY A 1 188 ? 7.075 -21.784 -2.533 1.00 80.38 188 GLY A N 1
ATOM 1361 C CA . GLY A 1 188 ? 6.947 -22.717 -3.663 1.00 80.38 188 GLY A CA 1
ATOM 1362 C C . GLY A 1 188 ? 5.956 -22.268 -4.751 1.00 80.38 188 GLY A C 1
ATOM 1363 O O . GLY A 1 188 ? 5.984 -22.809 -5.856 1.00 80.38 188 GLY A O 1
ATOM 1364 N N . LYS A 1 189 ? 5.099 -21.275 -4.467 1.00 90.00 189 LYS A N 1
ATOM 1365 C CA . LYS A 1 189 ? 4.221 -20.610 -5.436 1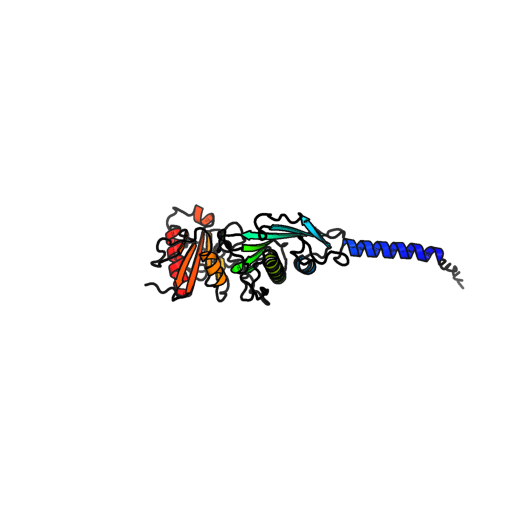.00 90.00 189 LYS A CA 1
ATOM 1366 C C . LYS A 1 189 ? 4.557 -19.115 -5.501 1.00 90.00 189 LYS A C 1
ATOM 1368 O O . LYS A 1 189 ? 4.586 -18.435 -4.479 1.00 90.00 189 LYS A O 1
ATOM 1373 N N . ALA A 1 190 ? 4.776 -18.596 -6.706 1.00 94.38 190 ALA A N 1
ATOM 1374 C CA . ALA A 1 190 ? 4.972 -17.163 -6.909 1.00 94.38 190 ALA A CA 1
ATOM 1375 C C . ALA A 1 190 ? 3.702 -16.373 -6.547 1.00 94.38 190 ALA A C 1
ATOM 1377 O O . ALA A 1 190 ? 2.581 -16.825 -6.810 1.00 94.38 190 ALA A O 1
ATOM 1378 N N . LEU A 1 191 ? 3.891 -15.178 -5.987 1.00 96.81 191 LEU A N 1
ATOM 1379 C CA . LEU A 1 191 ? 2.822 -14.201 -5.808 1.00 96.81 191 LEU A CA 1
ATOM 1380 C C . LEU A 1 191 ? 2.234 -13.848 -7.176 1.00 96.81 191 LEU A C 1
ATOM 1382 O O . LEU A 1 191 ? 2.962 -13.758 -8.168 1.00 96.81 191 LEU A O 1
ATOM 1386 N N . THR A 1 192 ? 0.920 -13.661 -7.238 1.00 97.06 192 THR A N 1
ATOM 1387 C CA . THR A 1 192 ? 0.223 -13.287 -8.477 1.00 97.06 192 THR A CA 1
ATOM 1388 C C . THR A 1 192 ? -0.412 -11.921 -8.290 1.00 97.06 192 THR A C 1
ATOM 1390 O O . THR A 1 192 ? -1.019 -11.672 -7.255 1.00 97.06 192 THR A O 1
ATOM 1393 N N . ALA A 1 193 ? -0.234 -11.030 -9.264 1.00 95.44 193 ALA A N 1
ATOM 1394 C CA . ALA A 1 193 ? -0.860 -9.716 -9.217 1.00 95.44 193 ALA A CA 1
ATOM 1395 C C . ALA A 1 193 ? -2.377 -9.861 -9.418 1.00 95.44 193 ALA A C 1
ATOM 1397 O O . ALA A 1 193 ? -2.784 -10.728 -10.196 1.00 95.44 193 ALA A O 1
ATOM 1398 N N . PRO A 1 194 ? -3.204 -9.012 -8.792 1.00 92.62 194 PRO A N 1
ATOM 1399 C CA . PRO A 1 194 ? -4.648 -9.080 -8.969 1.00 92.62 194 PRO A CA 1
ATOM 1400 C C . PRO A 1 194 ? -5.047 -8.740 -10.416 1.00 92.62 194 PRO A C 1
ATOM 1402 O O . PRO A 1 194 ? -4.564 -7.768 -11.006 1.00 92.62 194 PRO A O 1
ATOM 1405 N N . ASP A 1 195 ? -5.978 -9.508 -10.987 1.00 90.25 195 ASP A N 1
ATOM 1406 C CA . ASP A 1 195 ? -6.513 -9.263 -12.340 1.00 90.25 195 ASP A CA 1
ATOM 1407 C C . ASP A 1 195 ? -7.426 -8.019 -12.389 1.00 90.25 195 ASP A C 1
ATOM 1409 O O . ASP A 1 195 ? -7.574 -7.324 -13.409 1.00 90.25 195 ASP A O 1
ATOM 1413 N N . SER A 1 196 ? -8.042 -7.703 -11.252 1.00 90.12 196 SER A N 1
ATOM 1414 C CA . SER A 1 196 ? -8.909 -6.547 -11.070 1.00 90.12 196 SER A CA 1
ATOM 1415 C C . SER A 1 196 ? -8.653 -5.866 -9.737 1.00 90.12 196 SER A C 1
ATOM 1417 O O . SER A 1 196 ? -8.376 -6.522 -8.743 1.00 90.12 196 SER A O 1
ATOM 1419 N N . LEU A 1 197 ? -8.817 -4.547 -9.730 1.00 90.69 197 LEU A N 1
ATOM 1420 C CA . LEU A 1 197 ? -8.792 -3.727 -8.530 1.00 90.69 197 LEU A CA 1
ATOM 1421 C C . LEU A 1 197 ? -10.154 -3.058 -8.399 1.00 90.69 197 LEU A C 1
ATOM 1423 O O . LEU A 1 197 ? -10.685 -2.542 -9.389 1.00 90.69 197 LEU A O 1
ATOM 1427 N N . VAL A 1 198 ? -10.705 -3.072 -7.189 1.00 90.62 198 VAL A N 1
ATOM 1428 C CA . VAL A 1 198 ? -11.802 -2.171 -6.828 1.00 90.62 198 VAL A CA 1
ATOM 1429 C C . VAL A 1 198 ? -11.224 -0.763 -6.805 1.00 90.62 198 VAL A C 1
ATOM 1431 O O . VAL A 1 198 ? -10.136 -0.566 -6.279 1.00 90.62 198 VAL A O 1
ATOM 1434 N N . ALA A 1 199 ? -11.908 0.201 -7.417 1.00 88.19 199 ALA A N 1
ATOM 1435 C CA . ALA A 1 199 ? -11.410 1.569 -7.444 1.00 88.19 199 ALA A CA 1
ATOM 1436 C C . ALA A 1 199 ? -11.352 2.151 -6.025 1.00 88.19 199 ALA A C 1
ATOM 1438 O O . ALA A 1 199 ? -12.284 1.963 -5.243 1.00 88.19 199 ALA A O 1
ATOM 1439 N N . ALA A 1 200 ? -10.292 2.906 -5.732 1.00 88.00 200 ALA A N 1
ATOM 1440 C CA . ALA A 1 200 ? -10.207 3.692 -4.511 1.00 88.00 200 ALA A CA 1
ATOM 1441 C C . ALA A 1 200 ? -11.445 4.603 -4.363 1.00 88.00 200 ALA A C 1
ATOM 1443 O O . ALA A 1 200 ? -11.925 5.166 -5.361 1.00 88.00 200 ALA A O 1
ATOM 1444 N N . PRO A 1 201 ? -11.974 4.761 -3.140 1.00 90.56 201 PRO A N 1
ATOM 1445 C CA . PRO A 1 201 ? -13.179 5.538 -2.923 1.00 90.56 201 PRO A CA 1
ATOM 1446 C C . PRO A 1 201 ? -12.942 7.022 -3.190 1.00 90.56 201 PRO A C 1
ATOM 1448 O O . PRO A 1 201 ? -11.841 7.558 -3.047 1.00 90.56 201 PRO A O 1
ATOM 1451 N N . LYS A 1 202 ? -14.018 7.703 -3.575 1.00 92.25 202 LYS A N 1
ATOM 1452 C CA . LYS A 1 202 ? -14.031 9.158 -3.730 1.00 92.25 202 LYS A CA 1
ATOM 1453 C C . LYS A 1 202 ? -14.473 9.809 -2.420 1.00 92.25 202 LYS A C 1
ATOM 1455 O O . LYS A 1 202 ? -15.274 9.204 -1.709 1.00 92.25 202 LYS A O 1
ATOM 1460 N N . PRO A 1 203 ? -14.010 11.038 -2.130 1.00 94.38 203 PRO A N 1
ATOM 1461 C CA . PRO A 1 203 ? -14.520 11.781 -0.989 1.00 94.38 203 PRO A CA 1
ATOM 1462 C C . PRO A 1 203 ? -16.029 11.975 -1.117 1.00 94.38 203 PRO A C 1
ATOM 1464 O O . PRO A 1 203 ? -16.531 12.331 -2.189 1.00 94.38 203 PRO A O 1
ATOM 1467 N N . GLN A 1 204 ? -16.735 11.793 -0.010 1.00 92.38 204 GLN A N 1
ATOM 1468 C CA . GLN A 1 204 ? -18.154 12.095 0.120 1.00 92.38 204 GLN A CA 1
ATOM 1469 C C . GLN A 1 204 ? -18.409 12.892 1.401 1.00 92.38 204 GLN A C 1
ATOM 1471 O O . GLN A 1 204 ? -17.640 12.777 2.351 1.00 92.38 204 GLN A O 1
ATOM 1476 N N . PRO A 1 205 ? -19.443 13.744 1.448 1.00 90.31 205 PRO A N 1
ATOM 1477 C CA . PRO A 1 205 ? -19.770 14.459 2.673 1.00 90.31 205 PRO A CA 1
ATOM 1478 C C . PRO A 1 205 ? -20.258 13.480 3.743 1.00 90.31 205 PRO A C 1
ATOM 1480 O O . PRO A 1 205 ? -21.051 12.591 3.441 1.00 90.31 205 PRO A O 1
ATOM 1483 N N . VAL A 1 206 ? -19.866 13.708 4.995 1.00 86.75 206 VAL A N 1
ATOM 1484 C CA . VAL A 1 206 ? -20.482 13.033 6.143 1.00 86.75 206 VAL A CA 1
ATOM 1485 C C . VAL A 1 206 ? -21.963 13.424 6.198 1.00 86.75 206 VAL A C 1
ATOM 1487 O O . VAL A 1 206 ? -22.303 14.613 6.243 1.00 86.75 206 VAL A O 1
ATOM 1490 N N . THR A 1 207 ? -22.862 12.438 6.180 1.00 77.44 207 THR A N 1
ATOM 1491 C CA . THR A 1 207 ? -24.314 12.672 6.208 1.00 77.44 207 THR A CA 1
ATOM 1492 C C . THR A 1 207 ? -24.976 12.063 7.436 1.00 77.44 207 THR A C 1
ATOM 1494 O O . THR A 1 207 ? -24.870 10.865 7.676 1.00 77.44 207 THR A O 1
ATOM 1497 N N . GLY A 1 208 ? -25.768 12.865 8.151 1.00 75.50 208 GLY A N 1
ATOM 1498 C CA . GLY A 1 208 ? -26.535 12.390 9.304 1.00 75.50 208 GLY A CA 1
ATOM 1499 C C . GLY A 1 208 ? -25.655 12.127 10.525 1.00 75.50 208 GLY A C 1
ATOM 1500 O O . GLY A 1 208 ? -24.701 12.857 10.754 1.00 75.50 208 GLY A O 1
ATOM 1501 N N . ASP A 1 209 ? -26.007 11.106 11.307 1.00 77.06 209 ASP A N 1
ATOM 1502 C CA . ASP A 1 209 ? -25.289 10.712 12.532 1.00 77.06 209 ASP A CA 1
ATOM 1503 C C . ASP A 1 209 ? -24.348 9.510 12.305 1.00 77.06 209 ASP A C 1
ATOM 1505 O O . ASP A 1 209 ? -23.859 8.899 13.258 1.00 77.06 209 ASP A O 1
ATOM 1509 N N . GLU A 1 210 ? -24.136 9.131 11.044 1.00 85.06 210 GLU A N 1
ATOM 1510 C CA . GLU A 1 210 ? -23.294 8.013 10.631 1.00 85.06 210 GLU A CA 1
ATOM 1511 C C . GLU A 1 210 ? -21.970 8.547 10.091 1.00 85.06 210 GLU A C 1
ATOM 1513 O O . GLU A 1 210 ? -21.939 9.449 9.258 1.00 85.06 210 GLU A O 1
ATOM 1518 N N . ILE A 1 211 ? -20.873 7.993 10.594 1.00 89.12 211 ILE A N 1
ATOM 1519 C CA . ILE A 1 211 ? -19.518 8.326 10.162 1.00 89.12 211 ILE A CA 1
ATOM 1520 C C . ILE A 1 211 ? -18.887 7.027 9.721 1.00 89.12 211 ILE A C 1
ATOM 1522 O O . ILE A 1 211 ? -19.027 6.014 10.408 1.00 89.12 211 ILE A O 1
ATOM 1526 N N . CYS A 1 212 ? -18.210 7.041 8.582 1.00 91.25 212 CYS A N 1
ATOM 1527 C CA . CYS A 1 212 ? -17.584 5.858 8.021 1.00 91.25 212 CYS A CA 1
ATOM 1528 C C . CYS A 1 212 ? -18.568 4.714 7.733 1.00 91.25 212 CYS A C 1
ATOM 1530 O O . CYS A 1 212 ? -18.178 3.549 7.690 1.00 91.25 212 CYS A O 1
ATOM 1532 N N . GLY A 1 213 ? -19.858 5.001 7.548 1.00 89.38 213 GLY A N 1
ATOM 1533 C CA . GLY A 1 213 ? -20.855 3.939 7.404 1.00 89.38 213 GLY A CA 1
ATOM 1534 C C . GLY A 1 213 ? -21.003 3.082 8.676 1.00 89.38 213 GLY A C 1
ATOM 1535 O O . GLY A 1 213 ? -21.321 1.891 8.598 1.00 89.38 213 GLY A O 1
ATOM 1536 N N . LEU A 1 214 ? -20.650 3.646 9.840 1.00 89.88 214 LEU A N 1
ATOM 1537 C CA . LEU A 1 214 ? -20.738 3.017 11.153 1.00 89.88 214 LEU A CA 1
ATOM 1538 C C . LEU A 1 214 ? -21.714 3.801 12.034 1.00 89.88 214 LEU A C 1
ATOM 1540 O O . LEU A 1 214 ? -21.413 4.877 12.561 1.00 89.88 214 LEU A O 1
ATOM 1544 N N . GLN A 1 215 ? -22.904 3.236 12.222 1.00 87.75 215 GLN A N 1
ATOM 1545 C CA . GLN A 1 215 ? -23.911 3.816 13.099 1.00 87.75 215 GLN A CA 1
ATOM 1546 C C . GLN A 1 215 ? -23.452 3.779 14.564 1.00 87.75 215 GLN A C 1
ATOM 1548 O O . GLN A 1 215 ? -23.103 2.729 15.095 1.00 87.75 215 GLN A O 1
ATOM 1553 N N . GLY A 1 216 ? -23.518 4.924 15.246 1.00 86.06 216 GLY A N 1
ATOM 1554 C CA . GLY A 1 216 ? -23.182 5.025 16.670 1.00 86.06 216 GLY A CA 1
ATOM 1555 C C . GLY A 1 216 ? -21.707 5.305 16.964 1.00 86.06 216 GLY A C 1
ATOM 1556 O O . GLY A 1 216 ? -21.346 5.395 18.141 1.00 86.06 216 GLY A O 1
ATOM 1557 N N . LEU A 1 217 ? -20.879 5.497 15.930 1.00 86.75 217 LEU A N 1
ATOM 1558 C CA . LEU A 1 217 ? -19.514 5.983 16.089 1.00 86.75 217 LEU A CA 1
ATOM 1559 C C . LEU A 1 217 ? -19.530 7.430 16.614 1.00 86.75 217 LEU A C 1
ATOM 1561 O O . LEU A 1 217 ? -20.059 8.352 15.988 1.00 86.75 217 LEU A O 1
ATOM 1565 N N . ARG A 1 218 ? -18.972 7.634 17.807 1.00 79.56 218 ARG A N 1
ATOM 1566 C CA . ARG A 1 218 ? -18.905 8.935 18.479 1.00 79.56 218 ARG A CA 1
ATOM 1567 C C . ARG A 1 218 ? -17.722 9.726 17.950 1.00 79.56 218 ARG A C 1
ATOM 1569 O O . ARG A 1 218 ? -16.589 9.261 18.001 1.00 79.56 218 ARG A O 1
ATOM 1576 N N . PHE A 1 219 ? -17.978 10.960 17.536 1.00 79.56 219 PHE A N 1
ATOM 1577 C CA . PHE A 1 219 ? -16.973 11.801 16.900 1.00 79.56 219 PHE A CA 1
ATOM 1578 C C . PHE A 1 219 ? -17.111 13.266 17.328 1.00 79.56 219 PHE A C 1
ATOM 1580 O O . PHE A 1 219 ? -18.229 13.697 17.643 1.00 79.56 219 PHE A O 1
ATOM 1587 N N . PRO A 1 220 ? -16.016 14.047 17.365 1.00 71.75 220 PRO A N 1
ATOM 1588 C CA . PRO A 1 220 ? -16.079 15.446 17.764 1.00 71.75 220 PRO A CA 1
ATOM 1589 C C . PRO A 1 220 ? -17.024 16.254 16.870 1.00 71.75 220 PRO A C 1
ATOM 1591 O O . PRO A 1 220 ? -17.111 16.037 15.665 1.00 71.75 220 PRO A O 1
ATOM 1594 N N . GLY A 1 221 ? -17.720 17.228 17.457 1.00 59.78 221 GLY A N 1
ATOM 1595 C CA . GLY A 1 221 ? -18.390 18.265 16.671 1.00 59.78 221 GLY A CA 1
ATOM 1596 C C . GLY A 1 221 ? -19.577 17.809 15.811 1.00 59.78 221 GLY A C 1
ATOM 1597 O O . GLY A 1 221 ? -19.838 18.445 14.793 1.00 59.78 221 GLY A O 1
ATOM 1598 N N . GLN A 1 222 ? -20.350 16.788 16.224 1.00 59.25 222 GLN A N 1
ATOM 1599 C CA . GLN A 1 222 ? -21.570 16.335 15.512 1.00 59.25 222 GLN A CA 1
ATOM 1600 C C . GLN A 1 222 ? -22.516 17.484 15.087 1.00 59.25 222 GLN A C 1
ATOM 1602 O O . GLN A 1 222 ? -23.200 17.412 14.068 1.00 59.25 222 GLN A O 1
ATOM 1607 N N . LYS A 1 223 ? -22.504 18.614 15.807 1.00 56.69 223 LYS A N 1
ATOM 1608 C CA . LYS A 1 223 ? -23.171 19.852 15.383 1.00 56.69 223 LYS A CA 1
ATOM 1609 C C . LYS A 1 223 ? -22.328 20.611 14.346 1.00 56.69 223 LYS A C 1
ATOM 1611 O O . LYS A 1 223 ? -21.513 21.449 14.717 1.00 56.69 223 LYS A O 1
ATOM 1616 N N . GLY A 1 224 ? -22.592 20.382 13.057 1.00 54.16 224 GLY A N 1
ATOM 1617 C CA . GLY A 1 224 ? -22.010 21.175 11.957 1.00 54.16 224 GLY A CA 1
ATOM 1618 C C . GLY A 1 224 ? -21.303 20.383 10.853 1.00 54.16 224 GLY A C 1
ATOM 1619 O O . GLY A 1 224 ? -20.662 20.996 10.000 1.00 54.16 224 GLY A O 1
ATOM 1620 N N . GLN A 1 225 ? -21.459 19.056 10.830 1.00 61.31 225 GLN A N 1
ATOM 1621 C CA . GLN A 1 225 ? -20.764 18.099 9.950 1.00 61.31 225 GLN A CA 1
ATOM 1622 C C . GLN A 1 225 ? -20.933 18.304 8.436 1.00 61.31 225 GLN A C 1
ATOM 1624 O O . GLN A 1 225 ? -20.196 17.705 7.666 1.00 61.31 225 GLN A O 1
ATOM 1629 N N . SER A 1 226 ? -21.812 19.209 7.992 1.00 58.91 226 SER A N 1
ATOM 1630 C CA . SER A 1 226 ? -22.062 19.529 6.571 1.00 58.91 226 SER A CA 1
ATOM 1631 C C . SER A 1 226 ? -20.837 19.965 5.737 1.00 58.91 226 SER A C 1
ATOM 1633 O O . SER A 1 226 ? -20.992 20.272 4.558 1.00 58.91 226 SER A O 1
ATOM 1635 N N . LYS A 1 227 ? -19.640 20.048 6.335 1.00 77.81 227 LYS A N 1
ATOM 1636 C CA . LYS A 1 227 ? -18.384 20.449 5.684 1.00 77.81 227 LYS A CA 1
ATOM 1637 C C . LYS A 1 227 ? -17.248 19.428 5.811 1.00 77.81 227 LYS A C 1
ATOM 1639 O O . LYS A 1 227 ? -16.152 19.741 5.366 1.00 77.81 227 LYS A O 1
ATOM 1644 N N . ILE A 1 228 ? -17.468 18.284 6.459 1.00 87.56 228 ILE A N 1
ATOM 1645 C CA . ILE A 1 228 ? -16.427 17.266 6.639 1.00 87.56 228 ILE A CA 1
ATOM 1646 C C . ILE A 1 228 ? -16.606 16.208 5.556 1.00 87.56 228 ILE A C 1
ATOM 1648 O O . ILE A 1 228 ? -17.718 15.707 5.365 1.00 87.56 228 ILE A O 1
ATOM 1652 N N . SER A 1 229 ? -15.522 15.895 4.852 1.00 92.44 229 SER A N 1
ATOM 1653 C CA . SER A 1 229 ? -15.492 14.800 3.887 1.00 92.44 229 SER A CA 1
ATOM 1654 C C . SER A 1 229 ? -15.020 13.511 4.555 1.00 92.44 229 SER A C 1
ATOM 1656 O O . SER A 1 229 ? -14.231 13.532 5.500 1.00 92.44 229 SER A O 1
ATOM 1658 N N . GLU A 1 230 ? -15.474 12.382 4.036 1.00 93.94 230 GLU A N 1
ATOM 1659 C CA . GLU A 1 230 ? -14.980 11.060 4.383 1.00 93.94 230 GLU A CA 1
ATOM 1660 C C . GLU A 1 230 ? -14.673 10.240 3.127 1.00 93.94 230 GLU A C 1
ATOM 1662 O O . GLU A 1 230 ? -15.301 10.407 2.078 1.00 93.94 230 GLU A O 1
ATOM 1667 N N . TRP A 1 231 ? -13.700 9.343 3.243 1.00 95.19 231 TRP A N 1
ATOM 1668 C CA . TRP A 1 231 ? -13.403 8.304 2.265 1.00 95.19 231 TRP A CA 1
ATOM 1669 C C . TRP A 1 231 ? -13.770 6.984 2.909 1.00 95.19 231 TRP A C 1
ATOM 1671 O O . TRP A 1 231 ? -13.162 6.607 3.905 1.00 95.19 231 TRP A O 1
ATOM 1681 N N . ILE A 1 232 ? -14.761 6.292 2.359 1.00 94.00 232 ILE A N 1
ATOM 1682 C CA . ILE A 1 232 ? -15.186 4.988 2.863 1.00 94.00 232 ILE A CA 1
ATOM 1683 C C . ILE A 1 232 ? -14.863 3.958 1.804 1.00 94.00 232 ILE A C 1
ATOM 1685 O O . ILE A 1 232 ? -15.390 4.037 0.696 1.00 94.00 232 ILE A O 1
ATOM 1689 N N . GLN A 1 233 ? -14.038 2.974 2.142 1.00 91.06 233 GLN A N 1
ATOM 1690 C CA . GLN A 1 233 ? -13.858 1.846 1.247 1.00 91.06 233 GLN A CA 1
ATOM 1691 C C . GLN A 1 233 ? -15.128 1.012 1.139 1.00 91.06 233 GLN A C 1
ATOM 1693 O O . GLN A 1 233 ? -15.738 0.623 2.145 1.00 91.06 233 GLN A O 1
ATOM 1698 N N . ASP A 1 234 ? -15.467 0.667 -0.102 1.00 78.75 234 ASP A N 1
ATOM 1699 C CA . ASP A 1 234 ? -16.355 -0.452 -0.359 1.00 78.75 234 ASP A CA 1
ATOM 1700 C C . ASP A 1 234 ? -15.734 -1.702 0.262 1.00 78.75 234 ASP A C 1
ATOM 1702 O O . ASP A 1 234 ? -14.532 -1.951 0.163 1.00 78.75 234 ASP A O 1
ATOM 1706 N N . ARG A 1 235 ? -16.560 -2.473 0.964 1.00 66.50 235 ARG A N 1
ATOM 1707 C CA . ARG A 1 235 ? -16.099 -3.632 1.725 1.00 66.50 235 ARG A CA 1
ATOM 1708 C C . ARG A 1 235 ? -15.441 -4.640 0.778 1.00 66.50 235 ARG A C 1
ATOM 1710 O O . ARG A 1 235 ? -16.146 -5.334 0.047 1.00 66.50 235 ARG A O 1
ATOM 1717 N N . SER A 1 236 ? -14.116 -4.767 0.844 1.00 66.94 236 SER A N 1
ATOM 1718 C CA . SER A 1 236 ? -13.458 -6.004 0.421 1.00 66.94 236 SER A CA 1
ATOM 1719 C C . SER A 1 236 ? -13.775 -7.100 1.448 1.00 66.94 236 SER A C 1
ATOM 1721 O O . SER A 1 236 ? -14.155 -6.795 2.582 1.00 66.94 236 SER A O 1
ATOM 1723 N N . GLU A 1 237 ? -13.672 -8.378 1.075 1.00 68.44 237 GLU A N 1
ATOM 1724 C CA . GLU A 1 237 ? -14.047 -9.476 1.984 1.00 68.44 237 GLU A CA 1
ATOM 1725 C C . GLU A 1 237 ? -13.263 -9.447 3.307 1.00 68.44 237 GLU A C 1
ATOM 1727 O O . GLU A 1 237 ? -13.799 -9.863 4.335 1.00 68.44 237 GLU A O 1
ATOM 1732 N N . HIS A 1 238 ? -12.048 -8.886 3.298 1.00 87.50 238 HIS A N 1
ATOM 1733 C CA . HIS A 1 238 ? -11.113 -8.984 4.416 1.00 87.50 238 HIS A CA 1
ATOM 1734 C C . HIS A 1 238 ? -10.636 -7.652 4.985 1.00 87.50 238 HIS A C 1
ATOM 1736 O O . HIS A 1 238 ? -10.326 -7.621 6.167 1.00 87.50 238 HIS A O 1
ATOM 1742 N N . THR A 1 239 ? -10.596 -6.565 4.215 1.00 93.00 239 THR A N 1
ATOM 1743 C CA . THR A 1 239 ? -10.062 -5.274 4.680 1.00 93.00 239 THR A CA 1
ATOM 1744 C C . THR A 1 239 ? -11.052 -4.143 4.431 1.00 93.00 239 THR A C 1
ATOM 1746 O O . THR A 1 239 ? -11.701 -4.071 3.382 1.00 93.00 239 THR A O 1
ATOM 1749 N N . TRP A 1 240 ? -11.169 -3.256 5.409 1.00 94.50 240 TRP A N 1
ATOM 1750 C CA . TRP A 1 240 ? -11.982 -2.054 5.348 1.00 94.50 240 TRP A CA 1
ATOM 1751 C C . TRP A 1 240 ? -11.238 -0.912 6.025 1.00 94.50 240 TRP A C 1
ATOM 1753 O O . TRP A 1 240 ? -10.783 -1.063 7.156 1.00 94.50 240 TRP A O 1
ATOM 1763 N N . SER A 1 241 ? -11.182 0.237 5.364 1.00 95.25 241 SER A N 1
ATOM 1764 C CA . SER A 1 241 ? -10.673 1.466 5.957 1.00 95.25 241 SER A CA 1
ATOM 1765 C C . SER A 1 241 ? -11.595 2.643 5.671 1.00 95.25 241 SER A C 1
ATOM 1767 O O . SER A 1 241 ? -12.271 2.704 4.638 1.00 95.25 241 SER A O 1
ATOM 1769 N N . CYS A 1 242 ? -11.603 3.595 6.596 1.00 95.31 242 CYS A N 1
ATOM 1770 C CA . CYS A 1 242 ? -12.274 4.869 6.435 1.00 95.31 242 CYS A CA 1
ATOM 1771 C C . CYS A 1 242 ? -11.421 6.015 6.957 1.00 95.31 242 CYS A C 1
ATOM 1773 O O . CYS A 1 242 ? -10.821 5.914 8.020 1.00 95.31 242 CYS A O 1
ATOM 1775 N N . GLU A 1 243 ? -11.420 7.125 6.236 1.00 95.19 243 GLU A N 1
ATOM 1776 C CA . GLU A 1 243 ? -10.810 8.372 6.668 1.00 95.19 243 GLU A CA 1
ATOM 1777 C C . GLU A 1 243 ? -11.881 9.436 6.814 1.00 95.19 243 GLU A C 1
ATOM 1779 O O . GLU A 1 243 ? -12.657 9.662 5.889 1.00 95.19 243 GLU A O 1
ATOM 1784 N N . VAL A 1 244 ? -11.861 10.136 7.942 1.00 93.94 244 VAL A N 1
ATOM 1785 C CA . VAL A 1 244 ? -12.596 11.379 8.148 1.00 93.94 244 VAL A CA 1
ATOM 1786 C C . VAL A 1 244 ? -11.596 12.524 8.051 1.00 93.94 244 VAL A C 1
ATOM 1788 O O . VAL A 1 244 ? -10.678 12.614 8.870 1.00 93.94 244 VAL A O 1
ATOM 1791 N N . GLU A 1 245 ? -11.775 13.384 7.047 1.00 92.38 245 GLU A N 1
ATOM 1792 C CA . GLU A 1 245 ? -10.807 14.391 6.593 1.00 92.38 245 GLU A CA 1
ATOM 1793 C C . GLU A 1 245 ? -10.127 15.141 7.747 1.00 92.38 245 GLU A C 1
ATOM 1795 O O . GLU A 1 245 ? -10.789 15.872 8.484 1.00 92.38 245 GLU A O 1
ATOM 1800 N N . GLU A 1 246 ? -8.804 14.978 7.887 1.00 89.69 246 GLU A N 1
ATOM 1801 C CA . GLU A 1 246 ? -7.938 15.620 8.900 1.00 89.69 246 GLU A CA 1
ATOM 1802 C C . GLU A 1 246 ? -8.247 15.282 10.374 1.00 89.69 246 GLU A C 1
ATOM 1804 O O . GLU A 1 246 ? -7.677 15.897 11.279 1.00 89.69 246 GLU A O 1
ATOM 1809 N N . HIS A 1 247 ? -9.129 14.320 10.647 1.00 91.31 247 HIS A N 1
ATOM 1810 C CA . HIS A 1 247 ? -9.542 13.978 12.008 1.00 91.31 247 HIS A CA 1
ATOM 1811 C C . HIS A 1 247 ? -9.144 12.569 12.432 1.00 91.31 247 HIS A C 1
ATOM 1813 O O . HIS A 1 247 ? -8.613 12.412 13.526 1.00 91.31 247 HIS A O 1
ATOM 1819 N N . ALA A 1 248 ? -9.447 11.547 11.633 1.00 93.88 248 ALA A N 1
ATOM 1820 C CA . ALA A 1 248 ? -9.120 10.174 11.995 1.00 93.88 248 ALA A CA 1
ATOM 1821 C C . ALA A 1 248 ? -9.106 9.247 10.782 1.00 93.88 248 ALA A C 1
ATOM 1823 O O . ALA A 1 248 ? -9.892 9.430 9.850 1.00 93.88 248 ALA A O 1
ATOM 1824 N N . VAL A 1 249 ? -8.275 8.212 10.852 1.00 95.75 249 VAL A N 1
ATOM 1825 C CA . VAL A 1 249 ? -8.327 7.058 9.954 1.00 95.75 249 VAL A CA 1
ATOM 1826 C C . VAL A 1 249 ? -8.618 5.818 10.780 1.00 95.75 249 VAL A C 1
ATOM 1828 O O . VAL A 1 249 ? -7.943 5.557 11.767 1.00 95.75 249 VAL A O 1
ATOM 1831 N N . PHE A 1 250 ? -9.609 5.041 10.366 1.00 96.12 250 PHE A N 1
ATOM 1832 C CA . PHE A 1 250 ? -9.971 3.760 10.954 1.00 96.12 250 PHE A CA 1
ATOM 1833 C C . PHE A 1 250 ? -9.659 2.648 9.970 1.00 96.12 250 PHE A C 1
ATOM 1835 O O . PHE A 1 250 ? -9.983 2.778 8.788 1.00 96.12 250 PHE A O 1
ATOM 1842 N N . SER A 1 251 ? -9.108 1.537 10.449 1.00 96.75 251 SER A N 1
ATOM 1843 C CA . SER A 1 251 ? -8.932 0.340 9.626 1.00 96.75 251 SER A CA 1
ATOM 1844 C C . SER A 1 251 ? -9.328 -0.920 10.378 1.00 96.75 251 SER A C 1
ATOM 1846 O O . SER A 1 251 ? -9.147 -1.027 11.590 1.00 96.75 251 SER A O 1
ATOM 1848 N N . VAL A 1 252 ? -9.870 -1.883 9.639 1.00 97.00 252 VAL A N 1
ATOM 1849 C CA . VAL A 1 252 ? -10.153 -3.239 10.097 1.00 97.00 252 VAL A CA 1
ATOM 1850 C C . VAL A 1 252 ? -9.651 -4.221 9.051 1.00 97.00 252 VAL A C 1
ATOM 1852 O O . VAL A 1 252 ? -9.955 -4.062 7.868 1.00 97.00 252 VAL A O 1
ATOM 1855 N N . THR A 1 253 ? -8.923 -5.257 9.468 1.00 96.38 253 THR A N 1
ATOM 1856 C CA . THR A 1 253 ? -8.586 -6.365 8.568 1.00 96.38 253 THR A CA 1
ATOM 1857 C C . THR A 1 253 ? -8.711 -7.736 9.228 1.00 96.38 253 THR A C 1
ATOM 1859 O O . THR A 1 253 ? -8.400 -7.917 10.403 1.00 96.38 253 THR A O 1
ATOM 1862 N N . GLN A 1 254 ? -9.186 -8.702 8.447 1.00 96.44 254 GLN A N 1
ATOM 1863 C CA . GLN A 1 254 ? -9.212 -10.140 8.720 1.00 96.44 254 GLN A CA 1
ATOM 1864 C C . GLN A 1 254 ? -8.348 -10.903 7.704 1.00 96.44 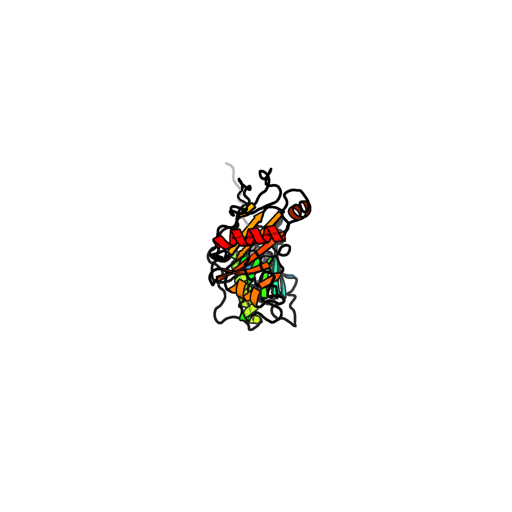254 GLN A C 1
ATOM 1866 O O . GLN A 1 254 ? -8.472 -12.121 7.587 1.00 96.44 254 GLN A O 1
ATOM 1871 N N . GLU A 1 255 ? -7.519 -10.204 6.920 1.00 95.25 255 GLU A N 1
ATOM 1872 C CA . GLU A 1 255 ? -6.678 -10.831 5.901 1.00 95.25 255 GLU A CA 1
ATOM 1873 C C . GLU A 1 255 ? -5.597 -11.689 6.589 1.00 95.25 255 GLU A C 1
ATOM 1875 O O . GLU A 1 255 ? -4.784 -11.150 7.348 1.00 95.25 255 GLU A O 1
ATOM 1880 N N . PRO A 1 256 ? -5.584 -13.020 6.381 1.00 95.12 256 PRO A N 1
ATOM 1881 C CA . PRO A 1 256 ? -4.741 -13.916 7.166 1.00 95.12 256 PRO A CA 1
ATOM 1882 C C . PRO A 1 256 ? -3.243 -13.623 7.084 1.00 95.12 256 PRO A C 1
ATOM 1884 O O . PRO A 1 256 ? -2.557 -13.770 8.096 1.00 95.12 256 PRO A O 1
ATOM 1887 N N . HIS A 1 257 ? -2.717 -13.218 5.923 1.00 95.00 257 HIS A N 1
ATOM 1888 C CA . HIS A 1 257 ? -1.282 -12.957 5.801 1.00 95.00 257 HIS A CA 1
ATOM 1889 C C . HIS A 1 257 ? -0.871 -11.666 6.520 1.00 95.00 257 HIS A C 1
ATOM 1891 O O . HIS A 1 257 ? 0.172 -11.657 7.171 1.00 95.00 257 HIS A O 1
ATOM 1897 N N . LEU A 1 258 ? -1.692 -10.610 6.479 1.00 96.38 258 LEU A N 1
ATOM 1898 C CA . LEU A 1 258 ? -1.488 -9.406 7.292 1.00 96.38 258 LEU A CA 1
ATOM 1899 C C . LEU A 1 258 ? -1.524 -9.726 8.785 1.00 96.38 258 LEU A C 1
ATOM 1901 O O . LEU A 1 258 ? -0.630 -9.313 9.517 1.00 96.38 258 LEU A O 1
ATOM 1905 N N . ILE A 1 259 ? -2.509 -10.504 9.245 1.00 97.75 259 ILE A N 1
ATOM 1906 C CA . ILE A 1 259 ? -2.574 -10.909 10.655 1.00 97.75 259 ILE A CA 1
ATOM 1907 C C . ILE A 1 259 ? -1.324 -11.701 11.058 1.00 97.75 259 ILE A C 1
ATOM 1909 O O . ILE A 1 259 ? -0.753 -11.439 12.118 1.00 97.75 259 ILE A O 1
ATOM 1913 N N . ALA A 1 260 ? -0.883 -12.654 10.233 1.00 97.31 260 ALA A N 1
ATOM 1914 C CA . ALA A 1 260 ? 0.326 -13.429 10.503 1.00 97.31 260 ALA A CA 1
ATOM 1915 C C . ALA A 1 260 ? 1.571 -12.527 10.566 1.00 97.31 260 ALA A C 1
ATOM 1917 O O . ALA A 1 260 ? 2.373 -12.645 11.493 1.00 97.31 260 ALA A O 1
ATOM 1918 N N . ALA A 1 261 ? 1.692 -11.571 9.641 1.00 97.62 261 ALA A N 1
ATOM 1919 C CA . ALA A 1 261 ? 2.765 -10.583 9.628 1.00 97.62 261 ALA A CA 1
ATOM 1920 C C . ALA A 1 261 ? 2.772 -9.720 10.902 1.00 97.62 261 ALA A C 1
ATOM 1922 O O . ALA A 1 2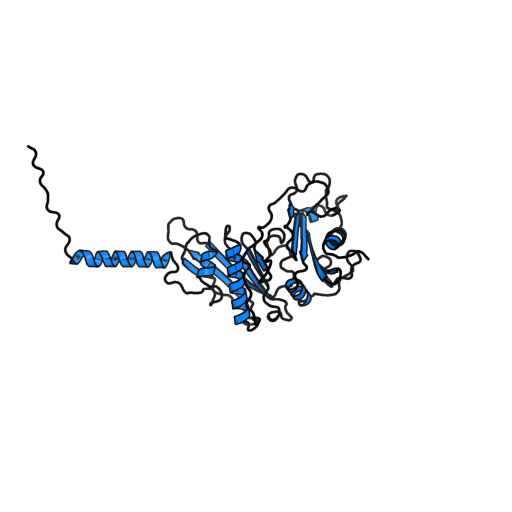61 ? 3.830 -9.507 11.497 1.00 97.62 261 ALA A O 1
ATOM 1923 N N . MET A 1 262 ? 1.603 -9.276 11.378 1.00 97.94 262 MET A N 1
ATOM 1924 C CA . MET A 1 262 ? 1.477 -8.540 12.642 1.00 97.94 262 MET A CA 1
ATOM 1925 C C . MET A 1 262 ? 1.915 -9.390 13.836 1.00 97.94 262 MET A C 1
ATOM 1927 O O . MET A 1 262 ? 2.712 -8.935 14.648 1.00 97.94 262 MET A O 1
ATOM 1931 N N . GLN A 1 263 ? 1.445 -10.636 13.924 1.00 97.62 263 GLN A N 1
ATOM 1932 C CA . GLN A 1 263 ? 1.777 -11.549 15.024 1.00 97.62 263 GLN A CA 1
ATOM 1933 C C . GLN A 1 263 ? 3.265 -11.913 15.077 1.00 97.62 263 GLN A C 1
ATOM 1935 O O . GLN A 1 263 ? 3.793 -12.175 16.157 1.00 97.62 263 GLN A O 1
ATOM 1940 N N . ALA A 1 264 ? 3.931 -11.935 13.923 1.00 96.94 264 ALA A N 1
ATOM 1941 C CA . ALA A 1 264 ? 5.362 -12.191 13.810 1.00 96.94 264 ALA A CA 1
ATOM 1942 C C . ALA A 1 264 ? 6.228 -10.934 14.015 1.00 96.94 264 ALA A C 1
ATOM 1944 O O . ALA A 1 264 ? 7.454 -11.038 14.048 1.00 96.94 264 ALA A O 1
ATOM 1945 N N . SER A 1 265 ? 5.621 -9.750 14.133 1.00 97.50 265 SER A N 1
ATOM 1946 C CA . SER A 1 265 ? 6.356 -8.493 14.261 1.00 97.50 265 SER A CA 1
ATOM 1947 C C . SER A 1 265 ? 6.926 -8.288 15.671 1.00 97.50 265 SER A C 1
ATOM 1949 O O . SER A 1 265 ? 6.300 -8.677 16.663 1.00 97.50 265 SER A O 1
ATOM 1951 N N . PRO A 1 266 ? 8.075 -7.597 15.797 1.00 95.38 266 PRO A N 1
ATOM 1952 C CA . PRO A 1 266 ? 8.553 -7.099 17.081 1.00 95.38 266 PRO A CA 1
ATOM 1953 C C . PRO A 1 266 ? 7.492 -6.257 17.794 1.00 95.38 266 PRO A C 1
ATOM 1955 O O . PRO A 1 266 ? 6.697 -5.570 17.157 1.00 95.38 266 PRO A O 1
ATOM 1958 N N . ALA A 1 267 ? 7.514 -6.284 19.127 1.00 95.62 267 ALA A N 1
ATOM 1959 C CA . ALA A 1 267 ? 6.581 -5.560 19.997 1.00 95.62 267 ALA A CA 1
ATOM 1960 C C . ALA A 1 267 ? 5.099 -5.979 19.895 1.00 95.62 267 ALA A C 1
ATOM 1962 O O . ALA A 1 267 ? 4.264 -5.376 20.563 1.00 95.62 267 ALA A O 1
ATOM 1963 N N . TYR A 1 268 ? 4.761 -7.026 19.133 1.00 97.88 268 TYR A N 1
ATOM 1964 C CA . TYR A 1 268 ? 3.428 -7.618 19.193 1.00 97.88 268 TYR A CA 1
ATOM 1965 C C . TYR A 1 268 ? 3.248 -8.380 20.514 1.00 97.88 268 TYR A C 1
ATOM 1967 O O . TYR A 1 268 ? 3.852 -9.431 20.740 1.00 97.88 268 TYR A O 1
ATOM 1975 N N . GLU A 1 269 ? 2.408 -7.856 21.404 1.00 98.06 269 GLU A N 1
ATOM 1976 C CA . GLU A 1 269 ? 2.234 -8.398 22.754 1.00 98.06 269 GLU A CA 1
ATOM 1977 C C . GLU A 1 269 ? 0.785 -8.278 23.260 1.00 98.06 269 GLU A C 1
ATOM 1979 O O . GLU A 1 269 ? -0.037 -7.595 22.644 1.00 98.06 269 GLU A O 1
ATOM 1984 N N . PRO A 1 270 ? 0.400 -8.969 24.351 1.00 98.25 270 PRO A N 1
ATOM 1985 C CA . PRO A 1 270 ? -0.899 -8.761 24.989 1.00 98.25 270 PRO A CA 1
ATOM 1986 C C . PRO A 1 270 ? -1.107 -7.301 25.413 1.00 98.25 270 PRO A C 1
ATOM 1988 O O . PRO A 1 270 ? -0.277 -6.738 26.119 1.00 98.25 270 PRO A O 1
ATOM 1991 N N . GLN A 1 271 ? -2.251 -6.726 25.045 1.00 97.69 271 GLN A N 1
ATOM 1992 C CA . GLN A 1 271 ? -2.618 -5.344 25.358 1.00 97.69 271 GLN A CA 1
ATOM 1993 C C . GLN A 1 271 ? -3.731 -5.299 26.425 1.00 97.69 271 GLN A C 1
ATOM 1995 O O . GLN A 1 271 ? -4.412 -6.307 26.669 1.00 97.69 271 GLN A O 1
ATOM 2000 N N . PRO A 1 272 ? -3.950 -4.149 27.094 1.00 96.38 272 PRO A N 1
ATOM 2001 C CA . PRO A 1 272 ? -5.140 -3.937 27.913 1.00 96.38 272 PRO A CA 1
ATOM 2002 C C . PRO A 1 272 ? -6.421 -4.223 27.124 1.00 96.38 272 PRO A C 1
ATOM 2004 O O . PRO A 1 272 ? -6.464 -4.048 25.911 1.00 96.38 272 PRO A O 1
ATOM 2007 N N . GLN A 1 273 ? -7.478 -4.659 27.813 1.00 95.00 273 GLN A N 1
ATOM 2008 C CA . GLN A 1 273 ? -8.748 -4.946 27.145 1.00 95.00 273 GLN A CA 1
ATOM 2009 C C . GLN A 1 273 ? -9.309 -3.699 26.458 1.00 95.00 273 GLN A C 1
ATOM 2011 O O . GLN A 1 273 ? -9.327 -2.625 27.056 1.00 95.00 273 GLN A O 1
ATOM 2016 N N . VAL A 1 274 ? -9.834 -3.875 25.247 1.00 94.75 274 VAL A N 1
ATOM 2017 C CA . VAL A 1 274 ? -10.494 -2.824 24.461 1.00 94.75 274 VAL A CA 1
ATOM 2018 C C . VAL A 1 274 ? -11.919 -3.277 24.182 1.00 94.75 274 VAL A C 1
ATOM 2020 O O . VAL A 1 274 ? -12.126 -4.399 23.727 1.00 94.75 274 VAL A O 1
ATOM 2023 N N . ALA A 1 275 ? -12.907 -2.444 24.518 1.00 91.25 275 ALA A N 1
ATOM 2024 C CA . ALA A 1 275 ? -14.330 -2.782 24.386 1.00 91.25 275 ALA A CA 1
ATOM 2025 C C . ALA A 1 275 ? -14.716 -4.137 25.035 1.00 91.25 275 ALA A C 1
ATOM 2027 O O . ALA A 1 275 ? -15.566 -4.867 24.541 1.00 91.25 275 ALA A O 1
ATOM 2028 N N . GLY A 1 276 ? -14.058 -4.510 26.143 1.00 90.69 276 GLY A N 1
ATOM 2029 C CA . GLY A 1 276 ? -14.278 -5.793 26.829 1.00 90.69 276 GLY A CA 1
ATOM 2030 C C . GLY A 1 276 ? -13.622 -7.012 26.160 1.00 90.69 276 GLY A C 1
ATOM 2031 O O . GLY A 1 276 ? -13.675 -8.117 26.707 1.00 90.69 276 GLY A O 1
ATOM 2032 N N . HIS A 1 277 ? -12.950 -6.834 25.021 1.00 91.75 277 HIS A N 1
ATOM 2033 C CA . HIS A 1 277 ? -12.224 -7.894 24.332 1.00 91.75 277 HIS A CA 1
ATOM 2034 C C . HIS A 1 277 ? -10.809 -8.050 24.892 1.00 91.75 277 HIS A C 1
ATOM 2036 O O . HIS A 1 277 ? -10.108 -7.077 25.170 1.00 91.75 277 HIS A O 1
ATOM 2042 N N . LYS A 1 278 ? -10.362 -9.304 25.031 1.00 95.19 278 LYS A N 1
ATOM 2043 C CA . LYS A 1 278 ? -8.934 -9.602 25.182 1.00 95.19 278 LYS A CA 1
ATOM 2044 C C . LYS A 1 278 ? -8.268 -9.385 23.833 1.00 95.19 278 LYS A C 1
ATOM 2046 O O . LYS A 1 278 ? -8.726 -9.954 22.844 1.00 95.19 278 LYS A O 1
ATOM 2051 N N . VAL A 1 279 ? -7.200 -8.604 23.830 1.00 97.56 279 VAL A N 1
ATOM 2052 C CA . VAL A 1 279 ? -6.514 -8.200 22.610 1.00 97.56 279 VAL A CA 1
ATOM 2053 C C . VAL A 1 279 ? -5.001 -8.336 22.750 1.00 97.56 279 VAL A C 1
ATOM 2055 O O . VAL A 1 279 ? -4.452 -8.311 23.855 1.00 97.56 279 VAL A O 1
ATOM 2058 N N . SER A 1 280 ? -4.337 -8.481 21.614 1.00 98.31 280 SER A N 1
ATOM 2059 C CA . SER A 1 280 ? -2.886 -8.346 21.459 1.00 98.31 280 SER A CA 1
ATOM 2060 C C . SER A 1 280 ? -2.607 -7.323 20.369 1.00 98.31 280 SER A C 1
ATOM 2062 O O . SER A 1 280 ? -3.506 -7.009 19.605 1.00 98.31 280 SER A O 1
ATOM 2064 N N . GLY A 1 281 ? -1.407 -6.775 20.280 1.00 97.81 281 GLY A N 1
ATOM 2065 C CA . GLY A 1 281 ? -1.107 -5.744 19.295 1.00 97.81 281 GLY A CA 1
ATOM 2066 C C . GLY A 1 281 ? 0.139 -4.963 19.658 1.00 97.81 281 GLY A C 1
ATOM 2067 O O . GLY A 1 281 ? 0.934 -5.416 20.482 1.00 97.81 281 GLY A O 1
ATOM 2068 N N . PHE A 1 282 ? 0.276 -3.788 19.057 1.00 97.06 282 PHE A N 1
ATOM 2069 C CA . PHE A 1 282 ? 1.453 -2.932 19.213 1.00 97.06 282 PHE A CA 1
ATOM 2070 C C . PHE A 1 282 ? 1.257 -1.859 20.282 1.00 97.06 282 PHE A C 1
ATOM 2072 O O . PHE A 1 282 ? 2.201 -1.492 20.976 1.00 97.06 282 PHE A O 1
ATOM 2079 N N . ASP A 1 283 ? 0.027 -1.372 20.430 1.00 95.81 283 ASP A N 1
ATOM 2080 C CA . ASP A 1 283 ? -0.354 -0.376 21.426 1.00 95.81 283 ASP A CA 1
ATOM 2081 C C . ASP A 1 283 ? -1.884 -0.349 21.607 1.00 95.81 283 ASP A C 1
ATOM 2083 O O . ASP A 1 283 ? -2.615 -1.179 21.063 1.00 95.81 283 ASP A O 1
ATOM 2087 N N . SER A 1 284 ? -2.387 0.613 22.386 1.00 93.62 284 SER A N 1
ATOM 2088 C CA . SER A 1 284 ? -3.813 0.754 22.696 1.00 93.62 284 SER A CA 1
ATOM 2089 C C . SER A 1 284 ? -4.709 1.137 21.513 1.00 93.62 284 SER A C 1
ATOM 2091 O O . SER A 1 284 ? -5.920 1.167 21.703 1.00 93.62 284 SER A O 1
ATOM 2093 N N . GLN A 1 285 ? -4.151 1.482 20.350 1.00 96.25 285 GLN A N 1
ATOM 2094 C CA . GLN A 1 285 ? -4.870 1.887 19.137 1.00 96.25 285 GLN A CA 1
ATOM 2095 C C . GLN A 1 285 ? -4.619 0.954 17.947 1.00 96.25 285 GLN A C 1
ATOM 2097 O O . GLN A 1 285 ? -5.251 1.150 16.917 1.00 96.25 285 GLN A O 1
ATOM 2102 N N . HIS A 1 286 ? -3.755 -0.054 18.086 1.00 97.69 286 HIS A N 1
ATOM 2103 C CA . HIS A 1 286 ? -3.396 -1.015 17.040 1.00 97.69 286 HIS A CA 1
ATOM 2104 C C . HIS A 1 286 ? -3.482 -2.432 17.610 1.00 97.69 286 HIS A C 1
ATOM 2106 O O . HIS A 1 286 ? -2.504 -2.959 18.152 1.00 97.69 286 HIS A O 1
ATOM 2112 N N . VAL A 1 287 ? -4.671 -3.039 17.539 1.00 98.19 287 VAL A N 1
ATOM 2113 C CA . VAL A 1 287 ? -4.982 -4.278 18.269 1.00 98.19 287 VAL A CA 1
ATOM 2114 C C . VAL A 1 287 ? -5.632 -5.341 17.395 1.00 98.19 287 VAL A C 1
ATOM 2116 O O . VAL A 1 287 ? -6.410 -5.048 16.503 1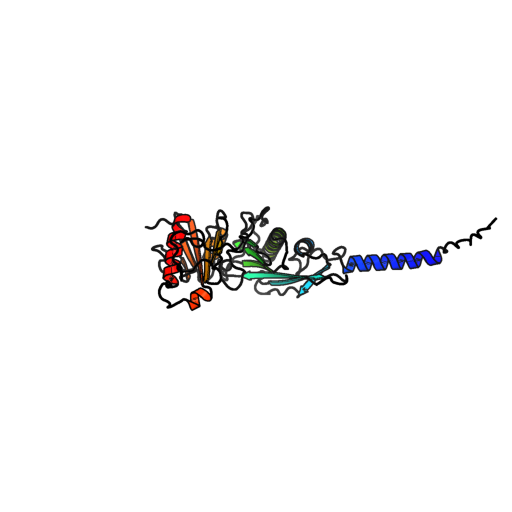.00 98.19 287 VAL A O 1
ATOM 2119 N N . VAL A 1 288 ? -5.370 -6.602 17.711 1.00 98.31 288 VAL A N 1
ATOM 2120 C CA . VAL A 1 288 ? -6.012 -7.795 17.171 1.00 98.31 288 VAL A CA 1
ATOM 2121 C C . VAL A 1 288 ? -6.896 -8.408 18.253 1.00 98.31 288 VAL A C 1
ATOM 2123 O O . VAL A 1 288 ? -6.427 -8.744 19.346 1.00 98.31 288 VAL A O 1
ATOM 2126 N N . ALA A 1 289 ? -8.175 -8.581 17.934 1.00 97.19 289 ALA A N 1
ATOM 2127 C CA . ALA A 1 289 ? -9.154 -9.287 18.752 1.00 97.19 289 ALA A CA 1
ATOM 2128 C C . ALA A 1 289 ? -9.568 -10.608 18.087 1.00 97.19 289 ALA A C 1
ATOM 2130 O O . ALA A 1 289 ? -9.535 -10.739 16.864 1.00 97.19 289 ALA A O 1
ATOM 2131 N N . ASP A 1 290 ? -10.003 -11.585 18.885 1.00 95.25 290 ASP A N 1
ATOM 2132 C CA . ASP A 1 290 ? -10.683 -12.774 18.363 1.00 95.25 290 ASP A CA 1
ATOM 2133 C C . ASP A 1 290 ? -12.175 -12.483 18.142 1.00 95.25 290 ASP A C 1
ATOM 2135 O O . ASP A 1 290 ? -12.924 -12.250 19.098 1.00 95.25 290 ASP A O 1
ATOM 2139 N N . CYS A 1 291 ? -12.608 -12.523 16.884 1.00 94.88 291 CYS A N 1
ATOM 2140 C CA . CYS A 1 291 ? -13.981 -12.256 16.475 1.00 94.88 291 CYS A CA 1
ATOM 2141 C C . CYS A 1 291 ? -14.618 -13.543 15.957 1.00 94.88 291 CYS A C 1
ATOM 2143 O O . CYS A 1 291 ? -14.600 -13.852 14.768 1.00 94.88 291 CYS A O 1
ATOM 2145 N N . SER A 1 292 ? -15.149 -14.331 16.895 1.00 91.94 292 SER A N 1
ATOM 2146 C CA . SER A 1 292 ? -15.756 -15.644 16.631 1.00 91.94 292 SER A CA 1
ATOM 2147 C C . SER A 1 292 ? -14.804 -16.644 15.956 1.00 91.94 292 SER A C 1
ATOM 2149 O O . SER A 1 292 ? -15.198 -17.360 15.038 1.00 91.94 292 SER A O 1
ATOM 2151 N N . GLY A 1 293 ? -13.550 -16.707 16.412 1.00 93.25 293 GLY A N 1
ATOM 2152 C CA . GLY A 1 293 ? -12.518 -17.583 15.854 1.00 93.25 293 GLY A CA 1
ATOM 2153 C C . GLY A 1 293 ? -11.738 -16.968 14.692 1.00 93.25 293 GLY A C 1
ATOM 2154 O O . GLY A 1 293 ? -10.832 -17.618 14.174 1.00 93.25 293 GLY A O 1
ATOM 2155 N N . THR A 1 294 ? -12.077 -15.741 14.279 1.00 95.81 294 THR A N 1
ATOM 2156 C CA . THR A 1 294 ? -11.357 -15.002 13.236 1.00 95.81 294 THR A CA 1
ATOM 2157 C C . THR A 1 294 ? -10.574 -13.855 13.873 1.00 95.81 294 THR A C 1
ATOM 2159 O O . THR A 1 294 ? -11.186 -12.887 14.343 1.00 95.81 294 THR A O 1
ATOM 2162 N N . PRO A 1 295 ? -9.231 -13.925 13.904 1.00 97.19 295 PRO A N 1
ATOM 2163 C CA . PRO A 1 295 ? -8.403 -12.793 14.290 1.00 97.19 295 PRO A CA 1
ATOM 2164 C C . PRO A 1 295 ? -8.738 -11.566 13.440 1.00 97.19 295 PRO A C 1
ATOM 2166 O O . PRO A 1 295 ? -8.750 -11.635 12.213 1.00 97.19 295 PRO A O 1
ATOM 2169 N N . THR A 1 296 ? -9.040 -10.455 14.099 1.00 97.62 296 THR A N 1
ATOM 2170 C CA . THR A 1 296 ? -9.448 -9.210 13.451 1.00 97.62 296 THR A CA 1
ATOM 2171 C C . THR A 1 296 ? -8.620 -8.076 14.014 1.00 97.62 296 THR A C 1
ATOM 2173 O O . THR A 1 296 ? -8.676 -7.803 15.213 1.00 97.62 296 THR A O 1
ATOM 2176 N N . TYR A 1 297 ? -7.835 -7.448 13.151 1.00 98.19 297 TYR A N 1
ATOM 2177 C CA . TYR A 1 297 ? -7.061 -6.264 13.477 1.00 98.19 297 TYR A CA 1
ATOM 2178 C C . TYR A 1 297 ? -7.934 -5.015 13.385 1.00 98.19 297 TYR A C 1
ATOM 2180 O O . TYR A 1 297 ? -8.731 -4.892 12.458 1.00 98.19 297 TYR A O 1
ATOM 2188 N N . PHE A 1 298 ? -7.742 -4.092 14.319 1.00 98.12 298 PHE A N 1
ATOM 2189 C CA . PHE A 1 298 ? -8.365 -2.782 14.408 1.00 98.12 298 PHE A CA 1
ATOM 2190 C C . PHE A 1 298 ? -7.269 -1.740 14.603 1.00 98.12 298 PHE A C 1
ATOM 2192 O O . PHE A 1 298 ? -6.459 -1.870 15.526 1.00 98.12 298 PHE A O 1
ATOM 2199 N N . SER A 1 299 ? -7.296 -0.684 13.791 1.00 97.69 299 SER A N 1
ATOM 2200 C CA . SER A 1 299 ? -6.483 0.506 14.021 1.00 97.69 299 SER A CA 1
ATOM 2201 C C . SER A 1 299 ? -7.273 1.798 13.986 1.00 97.69 299 SER A C 1
ATOM 2203 O O . SER A 1 299 ? -8.305 1.899 13.313 1.00 97.69 299 SER A O 1
ATOM 2205 N N . MET A 1 300 ? -6.776 2.789 14.725 1.00 96.88 300 MET A N 1
ATOM 2206 C CA . MET A 1 300 ? -7.247 4.163 14.631 1.00 96.88 300 MET A CA 1
ATOM 2207 C C . MET A 1 300 ? -6.095 5.152 14.767 1.00 96.88 300 MET A C 1
ATOM 2209 O O . MET A 1 300 ? -5.522 5.291 15.848 1.00 96.88 300 MET A O 1
ATOM 2213 N N . GLU A 1 301 ? -5.865 5.905 13.701 1.00 95.62 301 GLU A N 1
ATOM 2214 C CA . GLU A 1 301 ? -4.934 7.028 13.658 1.00 95.62 301 GLU A CA 1
ATOM 2215 C C . GLU A 1 301 ? -5.689 8.346 13.818 1.00 95.62 301 GLU A C 1
ATOM 2217 O O . GLU A 1 301 ? -6.826 8.482 13.356 1.00 95.62 301 GLU A O 1
ATOM 2222 N N . ILE A 1 302 ? -5.085 9.307 14.517 1.00 92.88 302 ILE A N 1
ATOM 2223 C CA . ILE A 1 302 ? -5.716 10.579 14.880 1.00 92.88 302 ILE A CA 1
ATOM 2224 C C . ILE A 1 302 ? -5.034 11.723 14.134 1.00 92.88 302 ILE A C 1
ATOM 2226 O O . ILE A 1 302 ? -3.874 12.036 14.372 1.00 92.88 302 ILE A O 1
ATOM 2230 N N . GLY A 1 303 ? -5.816 12.427 13.321 1.00 91.44 303 GLY A N 1
ATOM 2231 C CA . GLY A 1 303 ? -5.368 13.599 12.583 1.00 91.44 303 GLY A CA 1
ATOM 2232 C C . GLY A 1 303 ? -5.327 14.881 13.421 1.00 91.44 303 GLY A C 1
ATOM 2233 O O . GLY A 1 303 ? -5.896 14.997 14.515 1.00 91.44 303 GLY A O 1
ATOM 2234 N N . GLN A 1 304 ? -4.686 15.908 12.859 1.00 89.88 304 GLN A N 1
ATOM 2235 C CA . GLN A 1 304 ? -4.443 17.184 13.537 1.00 89.88 304 GLN A CA 1
ATOM 2236 C C . GLN A 1 304 ? -5.725 17.882 14.023 1.00 89.88 304 GLN A C 1
ATOM 2238 O O . GLN A 1 304 ? -5.744 18.399 15.139 1.00 89.88 304 GLN A O 1
ATOM 2243 N N . LYS A 1 305 ? -6.827 17.872 13.254 1.00 89.06 305 LYS A N 1
ATOM 2244 C CA . LYS A 1 305 ? -8.071 18.541 13.686 1.00 89.06 305 LYS A CA 1
ATOM 2245 C C . LYS A 1 305 ? -8.716 17.863 14.883 1.00 89.06 305 LYS A C 1
ATOM 2247 O O . LYS A 1 305 ? -9.321 18.539 15.716 1.00 89.06 305 LYS A O 1
ATOM 2252 N N . TYR A 1 306 ? -8.594 16.542 14.993 1.00 89.06 306 TYR A N 1
ATOM 2253 C CA . TYR A 1 306 ? -9.045 15.853 16.194 1.00 89.06 306 TYR A CA 1
ATOM 2254 C C . TYR A 1 306 ? -8.167 16.233 17.382 1.00 89.06 306 TYR A C 1
ATOM 2256 O O . TYR A 1 306 ? -8.696 16.549 18.449 1.00 89.06 306 TYR A O 1
ATOM 2264 N N . HIS A 1 307 ? -6.844 16.267 17.190 1.00 88.81 307 HIS A N 1
ATOM 2265 C CA . HIS A 1 307 ? -5.916 16.730 18.217 1.00 88.81 307 HIS A CA 1
ATOM 2266 C C . HIS A 1 307 ? -6.252 18.147 18.712 1.00 88.81 307 HIS A C 1
ATOM 2268 O O . HIS A 1 307 ? -6.324 18.361 19.923 1.00 88.81 307 HIS A O 1
ATOM 2274 N N . ASP A 1 308 ? -6.567 19.079 17.811 1.00 88.25 308 ASP A N 1
ATOM 2275 C CA . ASP A 1 308 ? -6.969 20.455 18.143 1.00 88.25 308 ASP A CA 1
ATOM 2276 C C . ASP A 1 308 ? -8.326 20.530 18.874 1.00 88.25 308 ASP A C 1
ATOM 2278 O O . ASP A 1 308 ? -8.599 21.455 19.649 1.00 88.25 308 ASP A O 1
ATOM 2282 N N . ALA A 1 309 ? -9.198 19.547 18.639 1.00 86.50 309 ALA A N 1
ATOM 2283 C CA . ALA A 1 309 ? -10.487 19.418 19.309 1.00 86.50 309 ALA A CA 1
ATOM 2284 C C . ALA A 1 309 ? -10.385 18.745 20.689 1.00 86.50 309 ALA A C 1
ATOM 2286 O O . ALA A 1 309 ? -11.360 18.775 21.455 1.00 86.50 309 ALA A O 1
ATOM 2287 N N . MET A 1 310 ? -9.242 18.144 21.042 1.00 85.62 310 MET A N 1
ATOM 2288 C CA . MET A 1 310 ? -9.059 17.496 22.342 1.00 85.62 310 MET A CA 1
ATOM 2289 C C . MET A 1 310 ? -9.201 18.507 23.484 1.00 85.62 310 MET A C 1
ATOM 2291 O O . MET A 1 310 ? -8.581 19.565 23.505 1.00 85.62 310 MET A O 1
ATOM 2295 N N . GLY A 1 311 ? -10.037 18.167 24.466 1.00 81.56 311 GLY A N 1
ATOM 2296 C CA . GLY A 1 311 ? -10.345 19.039 25.604 1.00 81.56 311 GLY A CA 1
ATOM 2297 C C . GLY A 1 311 ? -11.516 19.998 25.371 1.00 81.56 311 GLY A C 1
ATOM 2298 O O . GLY A 1 311 ? -11.983 20.615 26.329 1.00 81.56 311 GLY A O 1
ATOM 2299 N N . GLN A 1 312 ? -12.050 20.084 24.148 1.00 84.19 312 GLN A N 1
ATOM 2300 C CA . GLN A 1 312 ? -13.296 20.804 23.896 1.00 84.19 312 GLN A CA 1
ATOM 2301 C C . GLN A 1 312 ? -14.515 19.989 24.379 1.00 84.19 312 GLN A C 1
ATOM 2303 O O . GLN A 1 312 ? -14.506 18.754 24.314 1.00 84.19 312 GLN A O 1
ATOM 2308 N N . PRO A 1 313 ? -15.590 20.641 24.866 1.00 81.69 313 PRO A N 1
ATOM 2309 C CA . PRO A 1 313 ? -16.808 19.943 25.267 1.00 81.69 313 PRO A CA 1
ATOM 2310 C C . PRO A 1 313 ? -17.407 19.122 24.118 1.00 81.69 313 PRO A C 1
ATOM 2312 O O . PRO A 1 313 ? -17.720 19.661 23.060 1.00 81.69 313 PRO A O 1
ATOM 2315 N N . GLY A 1 314 ? -17.620 17.825 24.353 1.00 80.12 314 GLY A N 1
ATOM 2316 C CA . GLY A 1 314 ? -18.211 16.910 23.370 1.00 80.12 314 GLY A CA 1
ATOM 2317 C C . GLY A 1 314 ? -17.205 16.137 22.511 1.00 80.12 314 GLY A C 1
ATOM 2318 O O . GLY A 1 314 ? -17.630 15.250 21.777 1.00 80.12 314 GLY A O 1
ATOM 2319 N N . THR A 1 315 ? -15.902 16.403 22.630 1.00 86.38 315 THR A N 1
ATOM 2320 C CA . THR A 1 315 ? -14.846 15.585 22.010 1.00 86.38 315 THR A CA 1
ATOM 2321 C C . THR A 1 315 ? -14.533 14.380 22.907 1.00 86.38 315 THR A C 1
ATOM 2323 O O . THR A 1 315 ? -14.144 14.576 24.065 1.00 86.38 315 THR A O 1
ATOM 2326 N N . PRO A 1 316 ? -14.692 13.130 22.431 1.00 88.69 316 PRO A N 1
ATOM 2327 C CA . PRO A 1 316 ? -14.262 11.953 23.181 1.00 88.69 316 PRO A CA 1
ATOM 2328 C C . PRO A 1 316 ? -12.750 11.967 23.468 1.00 88.69 316 PRO A C 1
ATOM 2330 O O . PRO A 1 316 ? -11.966 12.634 22.796 1.00 88.69 316 PRO A O 1
ATOM 2333 N N . ARG A 1 317 ? -12.304 11.200 24.468 1.00 91.56 317 ARG A N 1
ATOM 2334 C CA . ARG A 1 317 ? -10.873 10.860 24.581 1.00 91.56 317 ARG A CA 1
ATOM 2335 C C . ARG A 1 317 ? -10.519 9.851 23.489 1.00 91.56 317 ARG A C 1
ATOM 2337 O O . ARG A 1 317 ? -11.367 9.022 23.174 1.00 91.56 317 ARG A O 1
ATOM 2344 N N . SER A 1 318 ? -9.282 9.876 22.991 1.00 91.88 318 SER A N 1
ATOM 2345 C CA . SER A 1 318 ? -8.785 8.940 21.965 1.00 91.88 318 SER A CA 1
ATOM 2346 C C . SER A 1 318 ? -9.132 7.484 22.285 1.00 91.88 318 SER A C 1
ATOM 2348 O O . SER A 1 318 ? -9.812 6.831 21.506 1.00 91.88 318 SER A O 1
ATOM 2350 N N . ASN A 1 319 ? -8.794 7.002 23.484 1.00 93.44 319 ASN A N 1
ATOM 2351 C CA . ASN A 1 319 ? -9.069 5.612 23.865 1.00 93.44 319 ASN A CA 1
ATOM 2352 C C . ASN A 1 319 ? -10.572 5.302 23.919 1.00 93.44 319 ASN A C 1
ATOM 2354 O O . ASN A 1 319 ? -10.986 4.224 23.523 1.00 93.44 319 ASN A O 1
ATOM 2358 N N . ALA A 1 320 ? -11.403 6.254 24.354 1.00 93.50 320 ALA A N 1
ATOM 2359 C CA . ALA A 1 320 ? -12.854 6.062 24.392 1.00 93.50 320 ALA A CA 1
ATOM 2360 C C . ALA A 1 320 ? -13.473 6.040 22.983 1.00 93.50 320 ALA A C 1
ATOM 2362 O O . ALA A 1 320 ? -14.471 5.361 22.753 1.00 93.50 320 ALA A O 1
ATOM 2363 N N . MET A 1 321 ? -12.894 6.793 22.046 1.00 93.62 321 MET A N 1
ATOM 2364 C CA . MET A 1 321 ? -13.259 6.741 20.634 1.00 93.62 321 MET A CA 1
ATOM 2365 C C . MET A 1 321 ? -12.826 5.416 20.009 1.00 93.62 321 MET A C 1
ATOM 2367 O O . MET A 1 321 ? -13.633 4.791 19.331 1.00 93.62 321 MET A O 1
ATOM 2371 N N . PHE A 1 322 ? -11.607 4.955 20.299 1.00 96.25 322 PHE A N 1
ATOM 2372 C CA . PHE A 1 322 ? -11.114 3.669 19.817 1.00 96.25 322 PHE A CA 1
ATOM 2373 C C . PHE A 1 322 ? -11.936 2.493 20.351 1.00 96.25 322 PHE A C 1
ATOM 2375 O O . PHE A 1 322 ? -12.359 1.645 19.579 1.00 96.25 322 PHE A O 1
ATOM 2382 N N . GLU A 1 323 ? -12.242 2.468 21.650 1.00 95.88 323 GLU A N 1
ATOM 2383 C CA . GLU A 1 323 ? -13.127 1.460 22.244 1.00 95.88 323 GLU A CA 1
ATOM 2384 C C . GLU A 1 323 ? -14.506 1.453 21.572 1.00 95.88 323 GLU A C 1
ATOM 2386 O O . GLU A 1 323 ? -15.033 0.393 21.247 1.00 95.88 323 GLU A O 1
ATOM 2391 N N . ASN A 1 324 ? -15.088 2.629 21.317 1.00 95.06 324 ASN A N 1
ATOM 2392 C CA . ASN A 1 324 ? -16.364 2.722 20.613 1.00 95.06 324 ASN A CA 1
ATOM 2393 C C . ASN A 1 324 ? -16.263 2.268 19.148 1.00 95.06 324 ASN A C 1
ATOM 2395 O O . ASN A 1 324 ? -17.190 1.629 18.655 1.00 95.06 324 ASN A O 1
ATOM 2399 N N . PHE A 1 325 ? -15.151 2.559 18.472 1.00 95.75 325 PHE A N 1
ATOM 2400 C CA . PHE A 1 325 ? -14.867 2.047 17.137 1.00 95.75 325 PHE A CA 1
ATOM 2401 C C . PHE A 1 325 ? -14.773 0.517 17.130 1.00 95.75 325 PHE A C 1
ATOM 2403 O O . PHE A 1 325 ? -15.464 -0.113 16.334 1.00 95.75 325 PHE A O 1
ATOM 2410 N N . VAL A 1 326 ? -13.997 -0.084 18.035 1.00 96.25 326 VAL A N 1
ATOM 2411 C CA . VAL A 1 326 ? -13.856 -1.545 18.140 1.00 96.25 326 VAL A CA 1
ATOM 2412 C C . VAL A 1 326 ? -15.194 -2.213 18.457 1.00 96.25 326 VAL A C 1
ATOM 2414 O O . VAL A 1 326 ? -15.501 -3.238 17.859 1.00 96.25 326 VAL A O 1
ATOM 2417 N N . ASP A 1 327 ? -16.026 -1.630 19.323 1.00 94.19 327 ASP A N 1
ATOM 2418 C CA . ASP A 1 327 ? -17.369 -2.153 19.616 1.00 94.19 327 ASP A CA 1
ATOM 2419 C C . ASP A 1 327 ? -18.283 -2.117 18.375 1.00 94.19 327 ASP A C 1
ATOM 2421 O O . ASP A 1 327 ? -18.825 -3.140 17.953 1.00 94.19 327 ASP A O 1
ATOM 2425 N N . VAL A 1 328 ? -18.414 -0.953 17.729 1.00 93.19 328 VAL A N 1
ATOM 2426 C CA . VAL A 1 328 ? -19.332 -0.769 16.590 1.00 93.19 328 VAL A CA 1
ATOM 2427 C C . VAL A 1 328 ? -18.850 -1.516 15.345 1.00 93.19 328 VAL A C 1
ATOM 2429 O O . VAL A 1 328 ? -19.626 -2.223 14.700 1.00 93.19 328 VAL A O 1
ATOM 2432 N N . ALA A 1 329 ? -17.569 -1.387 14.993 1.00 93.50 329 ALA A N 1
ATOM 2433 C CA . ALA A 1 329 ? -16.999 -2.106 13.862 1.00 93.50 329 ALA A CA 1
ATOM 2434 C C . ALA A 1 329 ? -16.920 -3.606 14.159 1.00 93.50 329 ALA A C 1
ATOM 2436 O O . ALA A 1 329 ? -17.256 -4.417 13.299 1.00 93.50 329 ALA A O 1
ATOM 2437 N N . GLY A 1 330 ? -16.565 -3.999 15.382 1.00 92.12 330 GLY A N 1
ATOM 2438 C CA . GLY A 1 330 ? -16.455 -5.399 15.772 1.00 92.12 330 GLY A CA 1
ATOM 2439 C C . GLY A 1 330 ? -17.745 -6.185 15.548 1.00 92.12 330 GLY A C 1
ATOM 2440 O O . GLY A 1 330 ? -17.701 -7.283 14.992 1.00 92.12 330 GLY A O 1
ATOM 2441 N N . GLN A 1 331 ? -18.908 -5.597 15.838 1.00 90.06 331 GLN A N 1
ATOM 2442 C CA . GLN A 1 331 ? -20.209 -6.215 15.543 1.00 90.06 331 GLN A CA 1
ATOM 2443 C C . GLN A 1 331 ? -20.364 -6.585 14.055 1.00 90.06 331 GLN A C 1
ATOM 2445 O O . GLN A 1 331 ? -20.883 -7.654 13.728 1.00 90.06 331 GLN A O 1
ATOM 2450 N N . ARG A 1 332 ? -19.858 -5.745 13.142 1.00 88.81 332 ARG A N 1
ATOM 2451 C CA . ARG A 1 332 ? -19.874 -5.987 11.687 1.00 88.81 332 ARG A CA 1
ATOM 2452 C C . ARG A 1 332 ? -18.911 -7.099 11.252 1.00 88.81 332 ARG A C 1
ATOM 2454 O O . ARG A 1 332 ? -19.164 -7.749 10.236 1.00 88.81 332 ARG A O 1
ATOM 2461 N N . PHE A 1 333 ? -17.842 -7.321 12.012 1.00 90.06 333 PHE A N 1
ATOM 2462 C CA . PHE A 1 333 ? -16.804 -8.326 11.752 1.00 90.06 333 PHE A CA 1
ATOM 2463 C C . PHE A 1 333 ? -16.947 -9.595 12.612 1.00 90.06 333 PHE A C 1
ATOM 2465 O O . PHE A 1 333 ? -16.062 -10.447 12.623 1.00 90.06 333 PHE A O 1
ATOM 2472 N N . GLY A 1 334 ? -18.086 -9.768 13.293 1.00 89.50 334 GLY A N 1
ATOM 2473 C CA . GLY A 1 334 ? -18.394 -10.984 14.052 1.00 89.50 334 GLY A CA 1
ATOM 2474 C C . GLY A 1 334 ? -17.786 -11.027 15.455 1.00 89.50 334 GLY A C 1
ATOM 2475 O O . GLY A 1 334 ? -17.748 -12.089 16.079 1.00 89.50 334 GLY A O 1
ATOM 2476 N N . CYS A 1 335 ? -17.327 -9.894 15.980 1.00 87.50 335 CYS A N 1
ATOM 2477 C CA . CYS A 1 335 ? -16.948 -9.750 17.378 1.00 87.50 335 CYS A CA 1
ATOM 2478 C C . CYS A 1 335 ? -18.243 -9.592 18.187 1.00 87.50 335 CYS A C 1
ATOM 2480 O O . CYS A 1 335 ? -18.814 -8.508 18.276 1.00 87.50 335 CYS A O 1
ATOM 2482 N N . ALA A 1 336 ? -18.774 -10.693 18.722 1.00 73.19 336 ALA A N 1
ATOM 2483 C CA . ALA A 1 336 ? -19.893 -10.602 19.652 1.00 73.19 336 ALA A CA 1
ATOM 2484 C C . ALA A 1 336 ? -19.406 -9.955 20.955 1.00 73.19 336 ALA A C 1
ATOM 2486 O O . ALA A 1 336 ? -18.414 -10.409 21.537 1.00 73.19 336 ALA A O 1
ATOM 2487 N N . SER A 1 337 ? -20.113 -8.928 21.425 1.00 57.00 337 SER A N 1
ATOM 2488 C CA . SER A 1 337 ? -19.950 -8.425 22.785 1.00 57.00 337 SER A CA 1
ATOM 2489 C C . SER A 1 337 ? -20.302 -9.551 23.763 1.00 57.00 337 SER A C 1
ATOM 2491 O O . SER A 1 337 ? -21.349 -10.192 23.641 1.00 57.00 337 SER A O 1
ATOM 2493 N N . ARG A 1 338 ? -19.378 -9.864 24.678 1.00 50.34 338 ARG A N 1
ATOM 2494 C CA . ARG A 1 338 ? -19.630 -10.810 25.775 1.00 50.34 338 ARG A CA 1
ATOM 2495 C C . ARG A 1 338 ? -20.235 -10.098 26.971 1.00 50.34 338 ARG A C 1
ATOM 2497 O O . ARG A 1 338 ? -19.757 -8.988 27.285 1.00 50.34 338 ARG A O 1
#

pLDDT: mean 89.28, std 11.17, range [42.5, 98.38]